Protein AF-A0A090QCH8-F1 (afdb_monomer)

InterPro domains:
  IPR011990 Tetratricopeptide-like helical domain superfamily [SSF48452] (38-190)
  IPR012944 RagB/SusD domain [PF07980] (49-190)

Solvent-accessible surface area (backbone atoms only — not comparable to full-atom values): 11812 Å² total; per-residue (Å²): 140,79,78,83,84,50,87,48,80,44,52,85,78,58,59,52,90,82,44,74,56,48,73,41,51,30,38,80,68,80,78,66,82,46,93,81,65,52,104,83,66,67,50,73,32,72,57,60,20,98,43,87,95,34,38,86,59,56,87,80,73,87,76,58,71,70,57,55,39,52,52,49,20,55,48,46,24,57,73,74,64,19,51,84,87,39,60,21,30,48,36,52,27,53,55,40,45,78,58,70,44,86,6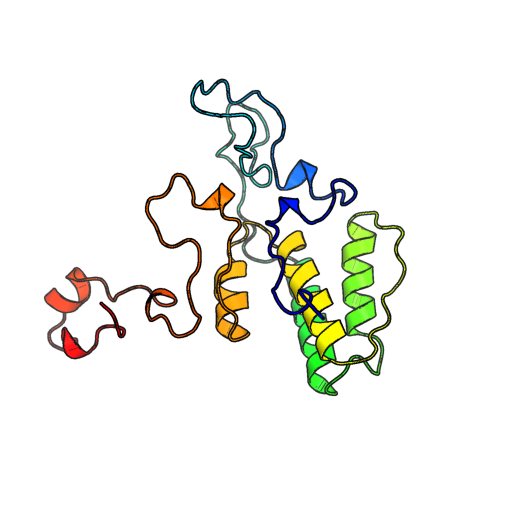8,70,66,63,82,65,93,40,34,66,53,44,53,53,52,50,54,49,50,47,52,65,75,45,55,93,61,77,46,66,69,56,53,30,58,75,67,71,35,58,48,68,55,35,69,78,84,27,69,84,64,92,50,78,56,55,45,61,62,88,44,46,81,83,48,80,70,71,56,66,71,57,40,78,71,30,96,90,45,52,80,88,72,45,51,64,93,113

Radius of gyration: 19.81 Å; Cα contacts (8 Å, |Δi|>4): 193; chains: 1; bounding box: 48×35×50 Å

Nearest PDB structures (foldseek):
  3jq1-assembly1_A  TM=6.743E-01  e=1.860E-01  Phocaeicola vulgatus ATCC 8482

Mean predicted aligned error: 8.33 Å

Structure (mmCIF, N/CA/C/O backbone):
data_AF-A0A090QCH8-F1
#
_entry.id   AF-A0A090QCH8-F1
#
loop_
_atom_site.group_PDB
_atom_site.id
_atom_site.type_symbol
_atom_site.label_atom_id
_atom_site.label_alt_id
_atom_site.label_comp_id
_atom_site.label_asym_id
_atom_site.label_entity_id
_atom_site.label_seq_id
_atom_site.pdbx_PDB_ins_code
_atom_site.Cartn_x
_atom_site.Cartn_y
_atom_site.Cartn_z
_atom_site.occupancy
_atom_site.B_iso_or_equiv
_atom_site.auth_seq_id
_atom_site.auth_comp_id
_atom_site.auth_asym_id
_atom_site.auth_atom_id
_atom_site.pdbx_PDB_model_num
ATOM 1 N N . MET A 1 1 ? 19.247 17.362 3.692 1.00 26.66 1 MET A N 1
ATOM 2 C CA . MET A 1 1 ? 18.907 17.622 2.283 1.00 26.66 1 MET A CA 1
ATOM 3 C C . MET A 1 1 ? 18.307 16.338 1.741 1.00 26.66 1 MET A C 1
ATOM 5 O O . MET A 1 1 ? 19.042 15.372 1.675 1.00 26.66 1 MET A O 1
ATOM 9 N N . SER A 1 2 ? 17.030 16.186 1.427 1.00 30.69 2 SER A N 1
ATOM 10 C CA . SER A 1 2 ? 15.753 16.828 1.790 1.00 30.69 2 SER A CA 1
ATOM 11 C C . SER A 1 2 ? 14.706 16.050 0.973 1.00 30.69 2 SER A C 1
ATOM 13 O O . SER A 1 2 ? 14.996 15.719 -0.168 1.00 30.69 2 SER A O 1
ATOM 15 N N . ASP A 1 3 ? 13.536 15.770 1.544 1.00 27.92 3 ASP A N 1
ATOM 16 C CA . ASP A 1 3 ? 12.299 15.321 0.866 1.00 27.92 3 ASP A CA 1
ATOM 17 C C . ASP A 1 3 ? 12.098 13.885 0.334 1.00 27.92 3 ASP A C 1
ATOM 19 O O . ASP A 1 3 ? 10.947 13.537 0.086 1.00 27.92 3 ASP A O 1
ATOM 23 N N . ASP A 1 4 ? 13.088 12.989 0.280 1.00 28.19 4 ASP A N 1
ATOM 24 C CA . ASP A 1 4 ? 12.860 11.644 -0.315 1.00 28.19 4 ASP A CA 1
ATOM 25 C C . ASP A 1 4 ? 12.323 10.549 0.636 1.00 28.19 4 ASP A C 1
ATOM 27 O O . ASP A 1 4 ? 12.019 9.437 0.204 1.00 28.19 4 ASP A O 1
ATOM 31 N N . LEU A 1 5 ? 12.167 10.839 1.935 1.00 30.80 5 LEU A N 1
ATOM 32 C CA . LEU A 1 5 ? 11.612 9.891 2.927 1.00 30.80 5 LEU A CA 1
ATOM 33 C C . LEU A 1 5 ? 10.130 10.127 3.247 1.00 30.80 5 LEU A C 1
ATOM 35 O O . LEU A 1 5 ? 9.542 9.410 4.057 1.00 30.80 5 LEU A O 1
ATOM 39 N N . VAL A 1 6 ? 9.502 11.109 2.603 1.00 35.03 6 VAL A N 1
ATOM 40 C CA . VAL A 1 6 ? 8.047 11.246 2.618 1.00 35.03 6 VAL A CA 1
ATOM 41 C C . VAL A 1 6 ? 7.549 10.469 1.413 1.00 35.03 6 VAL A C 1
ATOM 43 O O . VAL A 1 6 ? 7.888 10.810 0.286 1.00 35.03 6 VAL A O 1
ATOM 46 N N . PHE A 1 7 ? 6.773 9.407 1.629 1.00 39.25 7 PHE A N 1
ATOM 47 C CA . PHE A 1 7 ? 6.098 8.662 0.566 1.00 39.25 7 PHE A CA 1
ATOM 48 C C . PHE A 1 7 ? 5.203 9.588 -0.272 1.00 39.25 7 PHE A C 1
ATOM 50 O O . PHE A 1 7 ? 3.997 9.627 -0.052 1.00 39.25 7 PHE A O 1
ATOM 57 N N . GLY A 1 8 ? 5.790 10.296 -1.238 1.00 36.94 8 GLY A N 1
ATOM 58 C CA . GLY A 1 8 ? 5.136 11.228 -2.143 1.00 36.94 8 GLY A CA 1
ATOM 59 C C . GLY A 1 8 ? 4.274 12.256 -1.416 1.00 36.94 8 GLY A C 1
ATOM 60 O O . GLY A 1 8 ? 3.091 12.019 -1.188 1.00 36.94 8 GLY A O 1
ATOM 61 N N . THR A 1 9 ? 4.826 13.445 -1.179 1.00 37.28 9 THR A N 1
ATOM 62 C CA . THR A 1 9 ? 4.039 14.681 -1.001 1.00 37.28 9 THR A CA 1
ATOM 63 C C . THR A 1 9 ? 3.133 14.989 -2.195 1.00 37.28 9 THR A C 1
ATOM 65 O O . THR A 1 9 ? 2.316 15.894 -2.118 1.00 37.28 9 THR A O 1
ATOM 68 N N . GLY A 1 10 ? 3.231 14.218 -3.275 1.00 47.06 10 GLY A N 1
ATOM 69 C CA . GLY A 1 10 ? 2.269 14.219 -4.352 1.00 47.06 10 GLY A CA 1
ATOM 70 C C . GLY A 1 10 ? 1.343 13.003 -4.313 1.00 47.06 10 GLY A C 1
ATOM 71 O O . GLY A 1 10 ? 1.747 11.872 -4.011 1.00 47.06 10 GLY A O 1
ATOM 72 N N . GLY A 1 11 ? 0.071 13.244 -4.622 1.00 53.19 11 GLY A N 1
ATOM 73 C CA . GLY A 1 11 ? -0.941 12.213 -4.820 1.00 53.19 11 GLY A CA 1
ATOM 74 C C . GLY A 1 11 ? -0.548 11.176 -5.884 1.00 53.19 11 GLY A C 1
ATOM 75 O O . GLY A 1 11 ? 0.550 11.176 -6.438 1.00 53.19 11 GLY A O 1
ATOM 76 N N . ILE A 1 12 ? -1.485 10.300 -6.247 1.00 56.03 12 ILE A N 1
ATOM 77 C CA . ILE A 1 12 ? -1.321 9.447 -7.442 1.00 56.03 12 ILE A CA 1
ATOM 78 C C . ILE A 1 12 ? -1.075 10.275 -8.721 1.00 56.03 12 ILE A C 1
ATOM 80 O O . ILE A 1 12 ? -0.560 9.777 -9.712 1.00 56.03 12 ILE A O 1
ATOM 84 N N . LEU A 1 13 ? -1.392 11.569 -8.653 1.00 52.97 13 LEU A N 1
ATOM 85 C CA . LEU A 1 13 ? -1.133 12.588 -9.656 1.00 52.97 13 LEU A CA 1
ATOM 86 C C . LEU A 1 13 ? 0.352 12.942 -9.848 1.00 52.97 13 LEU A C 1
ATOM 88 O O . LEU A 1 13 ? 0.722 13.465 -10.894 1.00 52.97 13 LEU A O 1
ATOM 92 N N . ALA A 1 14 ? 1.209 12.658 -8.863 1.00 49.75 14 ALA A N 1
ATOM 93 C CA . ALA A 1 14 ? 2.634 12.981 -8.929 1.00 49.75 14 ALA A CA 1
ATOM 94 C C . ALA A 1 14 ? 3.500 11.879 -9.545 1.00 49.75 14 ALA A C 1
ATOM 96 O O . ALA A 1 14 ? 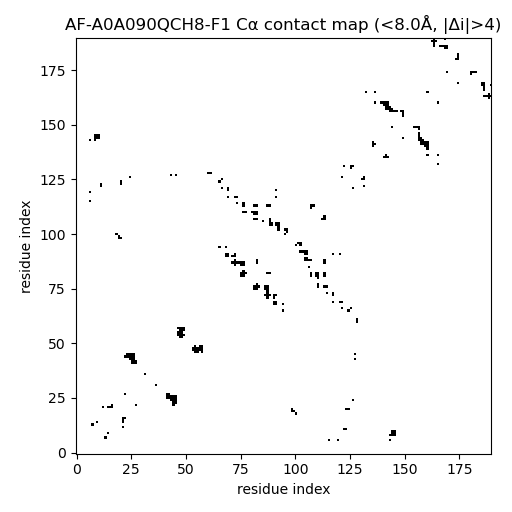4.656 12.129 -9.885 1.00 49.75 14 ALA A O 1
ATOM 97 N N . SER A 1 15 ? 2.957 10.674 -9.745 1.00 51.84 15 SER A N 1
ATOM 98 C CA . SER A 1 15 ? 3.520 9.772 -10.748 1.00 51.84 15 SER A CA 1
ATOM 99 C C . SER A 1 15 ? 3.150 10.335 -12.112 1.00 51.84 15 SER A C 1
ATOM 101 O O . SER A 1 15 ? 1.973 10.385 -12.453 1.00 51.84 15 SER A O 1
ATOM 103 N N . SER A 1 16 ? 4.155 10.820 -12.839 1.00 53.88 16 SER A N 1
ATOM 104 C CA . SER A 1 16 ? 4.025 11.522 -14.117 1.00 53.88 16 SER A CA 1
ATOM 105 C C . SER A 1 16 ? 2.968 10.930 -15.056 1.00 53.88 16 SER A C 1
ATOM 107 O O . SER A 1 16 ? 2.834 9.709 -15.148 1.00 53.88 16 SER A O 1
ATOM 109 N N . ASN A 1 17 ? 2.372 11.788 -15.882 1.00 57.44 17 ASN A N 1
ATOM 110 C CA . ASN A 1 17 ? 1.564 11.451 -17.064 1.00 57.44 17 ASN A CA 1
ATOM 111 C C . ASN A 1 17 ? 2.202 10.444 -18.057 1.00 57.44 17 ASN A C 1
ATOM 113 O O . ASN A 1 17 ? 1.546 10.045 -19.015 1.00 57.44 17 ASN A O 1
ATOM 117 N N . ALA A 1 18 ? 3.462 10.047 -17.859 1.00 66.06 18 ALA A N 1
ATOM 118 C CA . ALA A 1 18 ? 4.151 9.027 -18.639 1.00 66.06 18 ALA A CA 1
ATOM 119 C C . ALA A 1 18 ? 3.800 7.580 -18.236 1.00 66.06 18 ALA A C 1
ATOM 121 O O . ALA A 1 18 ? 4.051 6.668 -19.023 1.00 66.06 18 ALA A O 1
ATOM 122 N N . ASP A 1 19 ? 3.235 7.337 -17.045 1.00 76.06 19 ASP A N 1
ATOM 123 C CA . ASP A 1 19 ? 2.759 5.994 -16.684 1.00 76.06 19 ASP A CA 1
ATOM 124 C C . ASP A 1 19 ? 1.417 5.717 -17.375 1.00 76.06 19 ASP A C 1
ATOM 126 O O . ASP A 1 19 ? 0.441 6.444 -17.187 1.00 76.06 19 ASP A O 1
ATOM 130 N N . VAL A 1 20 ? 1.338 4.636 -18.154 1.00 80.50 20 VAL A N 1
ATOM 131 C CA . VAL A 1 20 ? 0.129 4.289 -18.921 1.00 80.50 20 VAL A CA 1
ATOM 132 C C . VAL A 1 20 ? -1.092 4.013 -18.043 1.00 80.50 20 VAL A C 1
ATOM 134 O O . VAL A 1 20 ? -2.218 4.009 -18.536 1.00 80.50 20 VAL A O 1
ATOM 137 N N . ARG A 1 21 ? -0.894 3.743 -16.747 1.00 84.06 21 ARG A N 1
ATOM 138 C CA . ARG A 1 21 ? -1.989 3.532 -15.796 1.00 84.06 21 ARG A CA 1
ATOM 139 C C . ARG A 1 21 ? -2.660 4.839 -15.412 1.00 84.06 21 ARG A C 1
ATOM 141 O O . ARG A 1 21 ? -3.815 4.809 -15.014 1.00 84.06 21 ARG A O 1
ATOM 148 N N . PHE A 1 22 ? -1.986 5.974 -15.547 1.00 78.31 22 PHE A N 1
ATOM 149 C CA . PHE A 1 22 ? -2.517 7.279 -15.175 1.00 78.31 22 PHE A CA 1
ATOM 150 C C . PHE A 1 22 ? -3.902 7.585 -15.781 1.00 78.31 22 PHE A C 1
ATOM 152 O O . PHE A 1 22 ? -4.833 7.793 -15.001 1.00 78.31 22 PHE A O 1
ATOM 159 N N . PRO A 1 23 ? -4.108 7.499 -17.115 1.00 75.06 23 PRO A N 1
ATOM 160 C CA . PRO A 1 23 ? -5.428 7.704 -17.726 1.00 75.06 23 PRO A CA 1
ATOM 161 C C . PRO A 1 23 ? -6.455 6.602 -17.417 1.00 75.06 23 PRO A C 1
ATOM 163 O O . PRO A 1 23 ? -7.626 6.757 -17.739 1.00 75.06 23 PRO A O 1
ATOM 166 N N . LEU A 1 24 ? -6.041 5.466 -16.844 1.00 79.25 24 LEU A N 1
ATOM 167 C CA . LEU A 1 24 ? -6.961 4.417 -16.387 1.00 79.25 24 LEU A CA 1
ATOM 168 C C . LEU A 1 24 ? -7.405 4.652 -14.939 1.00 79.25 24 LEU A C 1
ATOM 170 O O . LEU A 1 24 ? -8.524 4.320 -14.565 1.00 79.25 24 LEU A O 1
ATOM 174 N N . LEU A 1 25 ? -6.501 5.137 -14.092 1.00 80.19 25 LEU A N 1
ATOM 175 C CA . LEU A 1 25 ? -6.757 5.321 -12.666 1.00 80.19 25 LEU A CA 1
ATOM 176 C C . LEU A 1 25 ? -7.607 6.558 -12.406 1.00 80.19 25 LEU A C 1
ATOM 178 O O . LEU A 1 25 ? -8.423 6.550 -11.483 1.00 80.19 25 LEU A O 1
ATOM 182 N N . LEU A 1 26 ? -7.434 7.576 -13.240 1.00 77.31 26 LEU A N 1
ATOM 183 C CA . LEU A 1 26 ? -8.142 8.838 -13.178 1.00 77.31 26 LEU A CA 1
ATOM 184 C C . LEU A 1 26 ? -8.880 9.048 -14.490 1.00 77.31 26 LEU A C 1
ATOM 186 O O . LEU A 1 26 ? -8.305 8.878 -15.563 1.00 77.31 26 LEU A O 1
ATOM 190 N N . ASP A 1 27 ? -10.153 9.397 -14.386 1.00 70.50 27 ASP A N 1
ATOM 191 C CA . ASP A 1 27 ? -10.947 9.769 -15.542 1.00 70.50 27 ASP A CA 1
ATOM 192 C C . ASP A 1 27 ? -10.782 11.275 -15.777 1.00 70.50 27 ASP A C 1
ATOM 194 O O . ASP A 1 27 ? -11.242 12.106 -14.996 1.00 70.50 27 ASP A O 1
ATOM 198 N N . PHE A 1 28 ? -10.025 11.605 -16.824 1.00 60.91 28 PHE A N 1
ATOM 199 C CA . PHE A 1 28 ? -9.776 12.979 -17.266 1.00 60.91 28 PHE A CA 1
ATOM 200 C C . PHE A 1 28 ? -10.846 13.482 -18.233 1.00 60.91 28 PHE A C 1
ATOM 202 O O . PHE A 1 28 ? -10.784 14.638 -18.656 1.00 60.91 28 PHE A O 1
ATOM 209 N N . GLU A 1 29 ? -11.798 12.631 -18.623 1.00 54.69 29 GLU A N 1
ATOM 210 C CA . GLU A 1 29 ? -12.855 13.041 -19.525 1.00 54.69 29 GLU A CA 1
ATOM 211 C C . GLU A 1 29 ? -13.842 13.923 -18.751 1.00 54.69 29 GLU A C 1
ATOM 213 O O . GLU A 1 29 ? -14.497 13.501 -17.797 1.00 54.69 29 GLU A O 1
ATOM 218 N N . THR A 1 30 ? -13.964 15.177 -19.181 1.00 50.66 30 THR A N 1
ATOM 219 C CA . THR A 1 30 ? -14.786 16.246 -18.584 1.00 50.66 30 THR A CA 1
ATOM 220 C C . THR A 1 30 ? -16.302 16.005 -18.668 1.00 50.66 30 THR A C 1
ATOM 222 O O . THR A 1 30 ? -17.092 16.938 -18.558 1.00 50.66 30 THR A O 1
ATOM 225 N N . ASP A 1 31 ? -16.736 14.769 -18.908 1.00 46.19 31 ASP A N 1
ATOM 226 C CA . ASP A 1 31 ? -18.130 14.417 -19.185 1.00 46.19 31 ASP A CA 1
ATOM 227 C C . ASP A 1 31 ? -18.936 14.043 -17.936 1.00 46.19 31 ASP A C 1
ATOM 229 O O . ASP A 1 31 ? -20.121 13.709 -18.035 1.00 46.19 31 ASP A O 1
ATOM 233 N N . ILE A 1 32 ? -18.351 14.190 -16.744 1.00 51.34 32 ILE A N 1
ATOM 234 C CA . ILE A 1 32 ? -19.162 14.586 -15.598 1.00 51.34 32 ILE A CA 1
ATOM 235 C C . ILE A 1 32 ? -19.497 16.065 -15.820 1.00 51.34 32 ILE A C 1
ATOM 237 O O . ILE A 1 32 ? -18.779 16.955 -15.378 1.00 51.34 32 ILE A O 1
ATOM 241 N N . THR A 1 33 ? -20.611 16.339 -16.505 1.00 47.50 33 THR A N 1
ATOM 242 C CA . THR A 1 33 ? -21.225 17.677 -16.564 1.00 47.50 33 THR A CA 1
ATOM 243 C C . THR A 1 33 ? -21.839 18.045 -15.208 1.00 47.50 33 THR A C 1
ATOM 245 O O . THR A 1 33 ? -22.993 18.472 -15.131 1.00 47.50 33 THR A O 1
ATOM 248 N N . ASP A 1 34 ? -21.117 17.790 -14.123 1.00 51.03 34 ASP A N 1
ATOM 249 C CA . ASP A 1 34 ? -21.470 18.274 -12.807 1.00 51.03 34 ASP A CA 1
ATOM 250 C C . ASP A 1 34 ? -20.876 19.681 -12.698 1.00 51.03 34 ASP A C 1
ATOM 252 O O . ASP A 1 34 ? -19.653 19.834 -12.705 1.00 51.03 34 ASP A O 1
ATOM 256 N N . PRO A 1 35 ? -21.711 20.730 -12.624 1.00 51.19 35 PRO A N 1
ATOM 257 C CA . PRO A 1 35 ? -21.236 22.096 -12.442 1.00 51.19 35 PRO A CA 1
ATOM 258 C C . PRO A 1 35 ? -20.443 22.301 -11.135 1.00 51.19 35 PRO A C 1
ATOM 260 O O . PRO A 1 35 ? -19.904 23.390 -10.940 1.00 51.19 35 PRO A O 1
ATOM 263 N N . ALA A 1 36 ? -20.368 21.298 -10.249 1.00 52.38 36 ALA A N 1
ATOM 264 C CA . ALA A 1 36 ? -19.508 21.282 -9.069 1.00 52.38 36 ALA A CA 1
ATOM 265 C C . ALA A 1 36 ? -18.068 20.787 -9.322 1.00 52.38 36 ALA A C 1
ATOM 267 O O . ALA A 1 36 ? -17.222 20.998 -8.456 1.00 52.38 36 ALA A O 1
ATOM 268 N N . VAL A 1 37 ? -17.770 20.163 -10.470 1.00 52.84 37 VAL A N 1
ATOM 269 C CA . VAL A 1 37 ? -16.427 19.651 -10.803 1.00 52.84 37 VAL A CA 1
ATOM 270 C C . VAL A 1 37 ? -15.580 20.813 -11.321 1.00 52.84 37 VAL A C 1
ATOM 272 O O . VAL A 1 37 ? -15.748 21.308 -12.438 1.00 52.84 37 VAL A O 1
ATOM 275 N N . SER A 1 38 ? -14.690 21.298 -10.462 1.00 53.69 38 SER A N 1
ATOM 276 C CA . SER A 1 38 ? -13.697 22.323 -10.771 1.00 53.69 38 SER A CA 1
ATOM 277 C C . SER A 1 38 ? -12.448 21.683 -11.393 1.00 53.69 38 SER A C 1
ATOM 279 O O . SER A 1 38 ? -12.253 20.476 -11.307 1.00 53.69 38 SER A O 1
ATOM 281 N N . GLY A 1 39 ? -11.569 22.469 -12.025 1.00 55.09 39 GLY A N 1
ATOM 282 C CA . GLY A 1 39 ? -10.425 21.969 -12.814 1.00 55.09 39 GLY A CA 1
ATOM 283 C C . GLY A 1 39 ? -9.372 21.102 -12.092 1.00 55.09 39 GLY A C 1
ATOM 284 O O 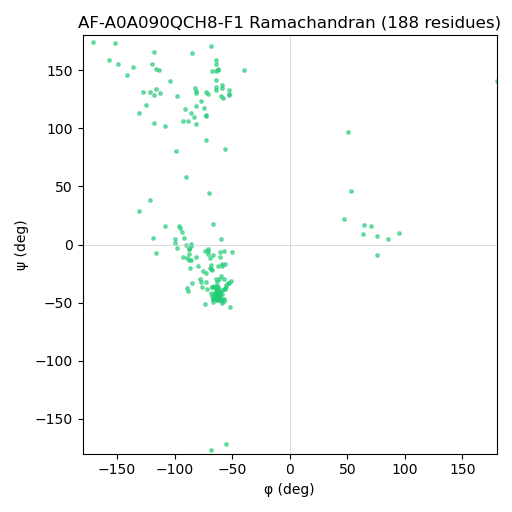. GLY A 1 39 ? -8.379 20.757 -12.725 1.00 55.09 39 GLY A O 1
ATOM 285 N N . ASN A 1 40 ? -9.573 20.754 -10.816 1.00 60.50 40 ASN A N 1
ATOM 286 C CA . ASN A 1 40 ? -8.725 19.856 -10.023 1.00 60.50 40 ASN A CA 1
ATOM 287 C C . ASN A 1 40 ? -9.458 18.594 -9.517 1.00 60.50 40 ASN A C 1
ATOM 289 O O . ASN A 1 40 ? -8.880 17.827 -8.748 1.00 60.50 40 ASN A O 1
ATOM 293 N N . ASP A 1 41 ? -10.708 18.368 -9.920 1.00 66.12 41 ASP A N 1
ATOM 294 C CA . ASP A 1 41 ? -11.498 17.218 -9.484 1.00 66.12 41 ASP A CA 1
ATOM 295 C C . ASP A 1 41 ? -11.331 16.055 -10.475 1.00 66.12 41 ASP A C 1
ATOM 297 O O . ASP A 1 41 ? -11.863 16.078 -11.585 1.00 66.12 41 ASP A O 1
ATOM 301 N N . PHE A 1 42 ? -10.575 15.028 -10.073 1.00 72.94 42 PHE A N 1
ATOM 302 C CA . PHE A 1 42 ? -10.293 13.848 -10.898 1.00 72.94 42 PHE A CA 1
ATOM 303 C C . PHE A 1 42 ? -11.044 12.615 -10.371 1.00 72.94 42 PHE A C 1
ATOM 305 O O . PHE A 1 42 ? -10.611 12.010 -9.381 1.00 72.94 42 PHE A O 1
ATOM 312 N N . PRO A 1 43 ? -12.167 12.215 -10.994 1.00 75.25 43 PRO A N 1
ATOM 313 C CA . PRO A 1 43 ? -12.882 11.007 -10.605 1.00 75.25 43 PRO A CA 1
ATOM 314 C C . PRO A 1 43 ? -12.042 9.743 -10.835 1.00 75.25 43 PRO A C 1
ATOM 316 O O . PRO A 1 43 ? -11.144 9.684 -11.676 1.00 75.25 43 PRO A O 1
ATOM 319 N N . VAL A 1 44 ? -12.351 8.691 -10.075 1.00 80.69 44 VAL A N 1
ATOM 320 C CA . VAL A 1 44 ? -11.671 7.395 -10.196 1.00 80.69 44 VAL A CA 1
ATOM 321 C C . VAL A 1 44 ? -12.112 6.691 -11.482 1.00 80.69 44 VAL A C 1
ATOM 323 O O . VAL A 1 44 ? -13.232 6.192 -11.566 1.00 80.69 44 VAL A O 1
ATOM 326 N N . GLY A 1 45 ? -11.206 6.572 -12.455 1.00 80.69 45 GLY A N 1
ATOM 327 C CA . GLY A 1 45 ? -11.470 5.945 -13.760 1.00 80.69 45 GLY A CA 1
ATOM 328 C C . GLY A 1 45 ? -11.390 4.413 -13.769 1.00 80.69 45 GLY A C 1
ATOM 329 O O . GLY A 1 45 ? -11.814 3.755 -14.717 1.00 80.69 45 GLY A O 1
ATOM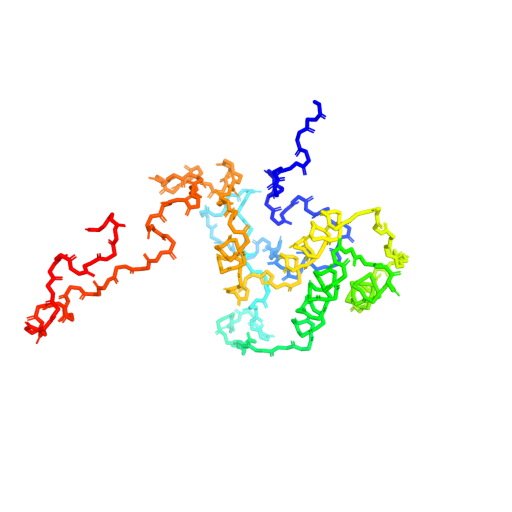 330 N N . LYS A 1 46 ? -10.882 3.801 -12.692 1.00 82.94 46 LYS A N 1
ATOM 331 C CA . LYS A 1 46 ? -10.582 2.356 -12.648 1.00 82.94 46 LYS A CA 1
ATOM 332 C C . LYS A 1 46 ? -11.818 1.453 -12.700 1.00 82.94 46 LYS A C 1
ATOM 334 O O . LYS A 1 46 ? -11.718 0.271 -13.038 1.00 82.94 46 LYS A O 1
ATOM 339 N N . TYR A 1 47 ? -12.965 2.002 -12.323 1.00 83.69 47 TYR A N 1
ATOM 340 C CA . TYR A 1 47 ? -14.200 1.273 -12.066 1.00 83.69 47 TYR A CA 1
ATOM 341 C C . TYR A 1 47 ? -15.347 1.751 -12.956 1.00 83.69 47 TYR A C 1
ATOM 343 O O . TYR A 1 47 ? -16.493 1.825 -12.525 1.00 83.69 47 TYR A O 1
ATOM 351 N N . VAL A 1 48 ? -15.038 2.068 -14.212 1.00 77.44 48 VAL A N 1
ATOM 352 C CA . VAL A 1 48 ? -16.046 2.424 -15.211 1.00 77.44 48 VAL A CA 1
ATOM 353 C C . VAL A 1 48 ? -16.693 1.167 -15.800 1.00 77.44 48 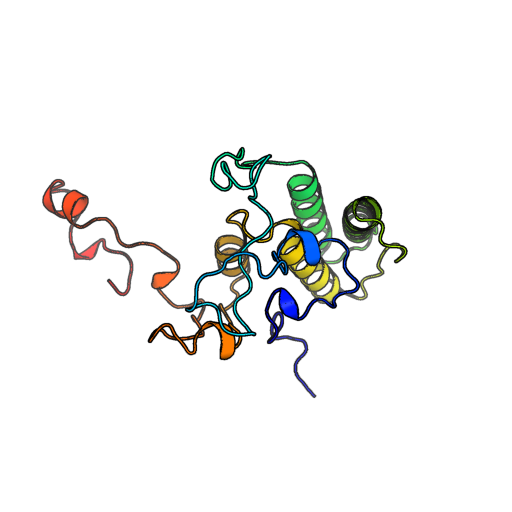VAL A C 1
ATOM 355 O O . VAL A 1 48 ? -16.020 0.217 -16.205 1.00 77.44 48 VAL A O 1
ATOM 358 N N . GLY A 1 49 ? -18.024 1.139 -15.842 1.00 71.81 49 GLY A N 1
ATOM 359 C CA . GLY A 1 49 ? -18.764 0.081 -16.529 1.00 71.81 49 GLY A CA 1
ATOM 360 C C . GLY A 1 49 ? -18.599 0.118 -18.053 1.00 71.81 49 GLY A C 1
ATOM 361 O O . GLY A 1 49 ? -18.098 1.080 -18.631 1.00 71.81 49 GLY A O 1
ATOM 362 N N . ARG A 1 50 ? -19.085 -0.928 -18.739 1.00 69.25 50 ARG A N 1
ATOM 363 C CA . ARG A 1 50 ? -18.938 -1.111 -20.206 1.00 69.25 50 ARG A CA 1
ATOM 364 C C . ARG A 1 50 ? -19.520 0.021 -21.064 1.00 69.25 50 ARG A C 1
ATOM 366 O O . ARG A 1 50 ? -19.217 0.112 -22.249 1.00 69.25 50 ARG A O 1
ATOM 373 N N . SER A 1 51 ? -20.400 0.834 -20.493 1.00 69.12 51 SER A N 1
ATOM 374 C CA . SER A 1 51 ? -21.027 1.980 -21.146 1.00 69.12 51 SER A CA 1
ATOM 375 C C . SER A 1 51 ? -21.328 3.058 -20.114 1.00 69.12 51 SER A C 1
ATOM 377 O O . SER A 1 51 ? -21.611 2.733 -18.961 1.00 69.12 51 SER A O 1
ATOM 379 N N . ARG A 1 52 ? -21.421 4.313 -20.554 1.00 62.97 52 ARG A N 1
ATOM 380 C CA . ARG A 1 52 ? -21.718 5.479 -19.702 1.00 62.97 52 ARG A CA 1
ATOM 381 C C . ARG A 1 52 ? -22.980 5.341 -18.837 1.00 62.97 52 ARG A C 1
ATOM 383 O O . ARG A 1 52 ? -22.989 5.808 -17.710 1.00 62.97 52 ARG A O 1
ATOM 390 N N . ALA A 1 53 ? -24.011 4.639 -19.310 1.00 66.56 53 ALA A N 1
ATOM 391 C CA . ALA A 1 53 ? -25.242 4.403 -18.541 1.00 66.56 53 ALA A CA 1
ATOM 392 C C . ALA A 1 53 ? -25.078 3.423 -17.358 1.00 66.56 53 ALA A C 1
ATOM 394 O O . ALA A 1 53 ? -25.998 3.248 -16.570 1.00 66.56 53 ALA A O 1
ATOM 395 N N . ASN A 1 54 ? -23.921 2.766 -17.250 1.00 70.81 54 ASN A N 1
ATOM 396 C CA . ASN A 1 54 ? -23.680 1.630 -16.369 1.00 70.81 54 ASN A CA 1
ATOM 397 C C . ASN A 1 54 ? -22.397 1.816 -15.545 1.00 70.81 54 ASN A C 1
ATOM 399 O O . ASN A 1 54 ? -21.751 0.830 -15.214 1.00 70.81 54 ASN A O 1
ATOM 403 N N . GLN A 1 55 ? -21.992 3.055 -15.235 1.00 66.31 55 GLN A N 1
ATOM 404 C CA . GLN A 1 55 ? -20.710 3.346 -14.569 1.00 66.31 55 GLN A CA 1
ATOM 405 C C . GLN A 1 55 ? -20.508 2.558 -13.259 1.00 66.31 55 GLN A C 1
ATOM 407 O O . GLN A 1 55 ? -19.399 2.117 -12.992 1.00 66.31 55 GLN A O 1
ATOM 412 N N . ALA A 1 56 ? -21.573 2.274 -12.504 1.00 69.00 56 ALA A N 1
ATOM 413 C CA . ALA A 1 56 ? -21.512 1.468 -11.280 1.00 69.00 56 ALA A CA 1
ATOM 414 C C . ALA A 1 56 ? -21.609 -0.062 -11.499 1.00 69.00 56 ALA A C 1
ATOM 416 O O . ALA A 1 56 ? -21.591 -0.817 -10.532 1.00 69.00 56 ALA A O 1
ATOM 417 N N . LEU A 1 57 ? -21.726 -0.540 -12.744 1.00 81.56 57 LEU A N 1
ATOM 418 C CA . LEU A 1 57 ? -21.801 -1.967 -13.079 1.00 81.56 57 LEU A CA 1
ATOM 419 C C . LEU A 1 57 ? -20.430 -2.478 -13.531 1.00 81.56 57 LEU A C 1
ATOM 421 O O . LEU A 1 57 ? -20.152 -2.612 -14.728 1.00 81.56 57 LEU A O 1
ATOM 425 N N . HIS A 1 58 ? -19.576 -2.758 -12.554 1.00 82.19 58 HIS A N 1
ATOM 426 C CA . HIS A 1 58 ? -18.267 -3.365 -12.755 1.00 82.19 58 HIS A CA 1
ATOM 427 C C . HIS A 1 58 ? -18.025 -4.465 -11.717 1.00 82.19 58 HIS A C 1
ATOM 429 O O . HIS A 1 58 ? -18.544 -4.413 -10.604 1.00 82.19 58 HIS A O 1
ATOM 435 N N . ASP A 1 59 ? -17.197 -5.445 -12.073 1.00 87.50 59 ASP A N 1
ATOM 436 C CA . ASP A 1 59 ? -16.759 -6.466 -11.126 1.00 87.50 59 ASP A CA 1
ATOM 437 C C . ASP A 1 59 ? -15.596 -5.934 -10.279 1.00 87.50 59 ASP A C 1
ATOM 439 O O . ASP A 1 59 ? -14.629 -5.353 -10.794 1.00 87.50 59 ASP A O 1
ATOM 443 N N . HIS A 1 60 ? -15.664 -6.162 -8.968 1.00 86.94 60 HIS A N 1
ATOM 444 C CA . HIS A 1 60 ? -14.586 -5.811 -8.052 1.00 86.94 60 HIS A CA 1
ATOM 445 C C . HIS A 1 60 ? -13.495 -6.879 -8.058 1.00 86.94 60 HIS A C 1
ATOM 447 O O . HIS A 1 60 ? -13.747 -8.077 -7.928 1.00 86.94 60 HIS A O 1
ATOM 453 N N . LYS A 1 61 ? -12.247 -6.427 -8.169 1.00 88.69 61 LYS A N 1
ATOM 454 C CA . LYS A 1 61 ? -11.073 -7.290 -8.058 1.00 88.69 61 LYS A CA 1
ATOM 455 C C . LYS A 1 61 ? -10.765 -7.451 -6.573 1.00 88.69 61 LYS A C 1
ATOM 457 O O . LYS A 1 61 ? -10.362 -6.487 -5.938 1.00 88.69 61 LYS A O 1
ATOM 462 N N . ILE A 1 62 ? -11.000 -8.647 -6.036 1.00 92.50 62 ILE A N 1
ATOM 463 C CA . ILE A 1 62 ? -10.652 -8.971 -4.643 1.00 92.50 62 ILE A CA 1
ATOM 464 C C . ILE A 1 62 ? -9.216 -9.489 -4.554 1.00 92.50 62 ILE A C 1
ATOM 466 O O . ILE A 1 62 ? -8.492 -9.135 -3.636 1.00 92.50 62 ILE A O 1
ATOM 470 N N . LEU A 1 63 ? -8.805 -10.311 -5.523 1.00 94.19 63 LEU A N 1
ATOM 471 C CA . LEU A 1 63 ? -7.457 -10.863 -5.638 1.00 94.19 63 LEU A CA 1
ATOM 472 C C . LEU A 1 63 ? -7.047 -10.891 -7.106 1.00 94.19 63 LEU A C 1
ATOM 474 O O . LEU A 1 63 ? -7.875 -11.135 -7.990 1.00 94.19 63 LEU A O 1
ATOM 478 N N . ARG A 1 64 ? -5.757 -10.679 -7.374 1.00 94.69 64 ARG A N 1
ATOM 479 C CA . ARG A 1 6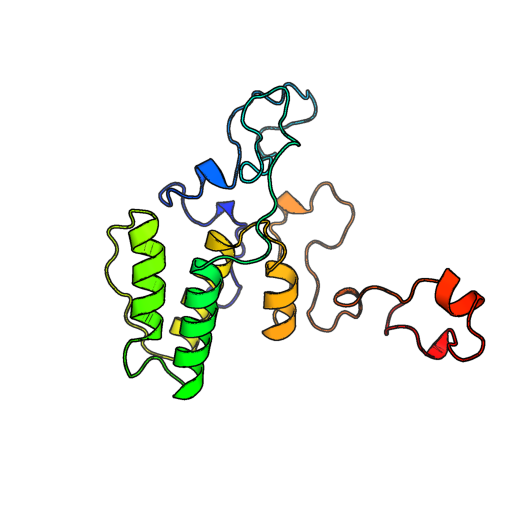4 ? -5.201 -10.766 -8.729 1.00 94.69 64 ARG A CA 1
ATOM 480 C C . ARG A 1 64 ? -3.709 -11.044 -8.729 1.00 94.69 64 ARG A C 1
ATO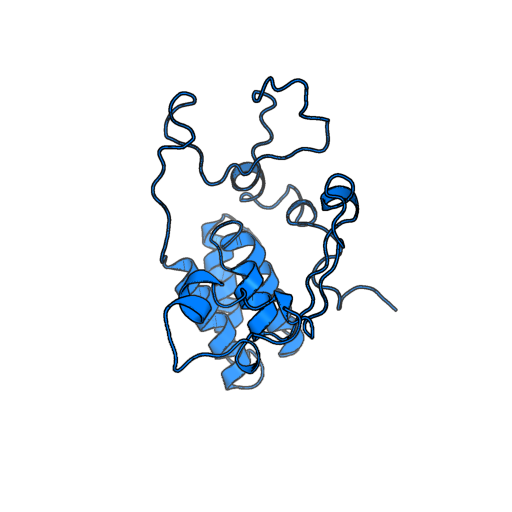M 482 O O . ARG A 1 64 ? -2.995 -10.734 -7.782 1.00 94.69 64 ARG A O 1
ATOM 489 N N . THR A 1 65 ? -3.220 -11.558 -9.850 1.00 96.75 65 THR A N 1
ATOM 490 C CA . THR A 1 65 ? -1.839 -12.026 -9.977 1.00 96.75 65 THR A CA 1
ATOM 491 C C . THR A 1 65 ? -0.796 -10.944 -9.702 1.00 96.75 65 THR A C 1
ATOM 493 O O . THR A 1 65 ? 0.189 -11.244 -9.035 1.00 96.75 65 THR A O 1
ATOM 496 N N . SER A 1 66 ? -0.989 -9.687 -10.132 1.00 96.50 66 SER A N 1
ATOM 497 C CA . SER A 1 66 ? 0.022 -8.655 -9.840 1.00 96.50 66 SER A CA 1
ATOM 498 C C . SER A 1 66 ? 0.177 -8.387 -8.341 1.00 96.50 66 SER A C 1
ATOM 500 O O . SER A 1 66 ? 1.276 -8.064 -7.912 1.00 96.50 66 SER A O 1
ATOM 502 N N . GLU A 1 67 ? -0.876 -8.552 -7.530 1.00 97.44 67 GLU A N 1
ATOM 503 C CA . GLU A 1 67 ? -0.736 -8.453 -6.073 1.00 97.44 67 GLU A CA 1
ATOM 504 C C . GLU A 1 67 ? 0.185 -9.556 -5.539 1.00 97.44 67 GLU A C 1
ATOM 506 O O . GLU A 1 67 ? 1.040 -9.281 -4.703 1.00 97.44 67 GLU A O 1
ATOM 511 N N . MET A 1 68 ? 0.067 -10.782 -6.061 1.00 97.81 68 MET A N 1
ATOM 512 C CA . MET A 1 68 ? 0.918 -11.904 -5.650 1.00 97.81 68 MET A CA 1
ATOM 513 C C . MET A 1 68 ? 2.391 -11.647 -5.985 1.00 97.81 68 MET A C 1
ATOM 515 O O . MET A 1 68 ? 3.252 -11.908 -5.149 1.00 97.81 68 MET A O 1
ATOM 519 N N . PHE A 1 69 ? 2.681 -11.071 -7.158 1.00 98.19 69 PHE A N 1
ATOM 520 C CA . PHE A 1 69 ? 4.036 -10.628 -7.509 1.00 98.19 69 PHE A CA 1
ATOM 521 C C . PHE A 1 69 ? 4.538 -9.515 -6.580 1.00 98.19 69 PHE A C 1
ATOM 523 O O . PHE A 1 69 ? 5.677 -9.564 -6.141 1.00 98.19 69 PHE A O 1
ATOM 530 N N . LEU A 1 70 ? 3.694 -8.547 -6.207 1.00 98.06 70 LEU A N 1
ATOM 531 C CA . LEU A 1 70 ? 4.086 -7.482 -5.272 1.00 98.06 70 LEU A CA 1
ATOM 532 C C . LEU A 1 70 ? 4.345 -8.007 -3.854 1.00 98.06 70 LEU A C 1
ATOM 534 O O . LEU A 1 70 ? 5.233 -7.505 -3.172 1.00 98.06 70 LEU A O 1
ATOM 538 N N . ILE A 1 71 ? 3.568 -8.993 -3.395 1.00 97.56 71 ILE A N 1
ATOM 539 C CA . ILE A 1 71 ? 3.794 -9.664 -2.108 1.00 97.56 71 ILE A CA 1
ATOM 540 C C . ILE A 1 71 ? 5.110 -10.442 -2.151 1.00 97.56 71 ILE A C 1
ATOM 542 O O . ILE A 1 71 ? 5.898 -10.342 -1.214 1.00 97.56 71 ILE A O 1
ATOM 546 N N . ARG A 1 72 ? 5.360 -11.185 -3.237 1.00 97.31 72 ARG A N 1
ATOM 547 C CA . ARG A 1 72 ? 6.604 -11.938 -3.422 1.00 97.31 72 ARG A CA 1
ATOM 548 C C . ARG A 1 72 ? 7.822 -11.017 -3.480 1.00 97.31 72 ARG A C 1
ATOM 550 O O . ARG A 1 72 ? 8.776 -11.272 -2.754 1.00 97.31 72 ARG A O 1
ATOM 557 N N . ALA A 1 73 ? 7.749 -9.917 -4.228 1.00 97.19 73 ALA A N 1
ATOM 558 C CA . ALA A 1 73 ? 8.808 -8.914 -4.289 1.00 97.19 73 ALA A CA 1
ATOM 559 C C . ALA A 1 73 ? 9.143 -8.355 -2.899 1.00 97.19 73 ALA A C 1
ATOM 561 O O . ALA A 1 73 ? 10.304 -8.319 -2.498 1.00 97.19 73 ALA A O 1
ATOM 562 N N . GLU A 1 74 ? 8.122 -7.958 -2.129 1.00 96.94 74 GLU A N 1
ATOM 563 C CA . GLU A 1 74 ? 8.329 -7.431 -0.777 1.00 96.94 74 GLU A CA 1
ATOM 564 C C . GLU A 1 74 ? 8.917 -8.480 0.175 1.00 96.94 74 GLU A C 1
ATOM 566 O O . GLU A 1 74 ? 9.771 -8.154 1.001 1.00 96.94 74 GLU A O 1
ATOM 571 N N . ALA A 1 75 ? 8.463 -9.731 0.072 1.00 96.38 75 ALA A N 1
ATOM 572 C CA . ALA A 1 75 ? 8.964 -10.830 0.885 1.00 96.38 75 ALA A CA 1
ATOM 573 C C . ALA A 1 75 ? 10.431 -11.146 0.570 1.00 96.38 75 ALA A C 1
ATOM 575 O O . ALA A 1 75 ? 11.223 -11.259 1.501 1.00 96.38 75 ALA A O 1
ATOM 576 N N . ASN A 1 76 ? 10.795 -11.222 -0.712 1.00 95.56 76 ASN A N 1
ATOM 577 C CA . ASN A 1 76 ? 12.162 -11.501 -1.151 1.00 95.56 76 ASN A CA 1
ATOM 578 C C . ASN A 1 76 ? 13.129 -10.403 -0.705 1.00 95.56 76 ASN A C 1
ATOM 580 O O . ASN A 1 76 ? 14.132 -10.712 -0.073 1.00 95.56 76 ASN A O 1
ATOM 584 N N . ALA A 1 77 ? 12.775 -9.126 -0.896 1.00 95.25 77 ALA A N 1
ATOM 585 C CA . ALA A 1 77 ? 13.600 -8.020 -0.406 1.00 95.25 77 ALA A CA 1
ATOM 586 C C . ALA A 1 77 ? 13.843 -8.115 1.114 1.00 95.25 77 ALA A C 1
ATOM 588 O O . ALA A 1 77 ? 14.934 -7.836 1.602 1.00 95.25 77 ALA A O 1
ATOM 589 N N . LYS A 1 78 ? 12.832 -8.531 1.889 1.00 94.75 78 LYS A N 1
ATOM 590 C CA . LYS A 1 78 ? 12.938 -8.658 3.351 1.00 94.75 78 LYS A CA 1
ATOM 591 C C . LYS A 1 78 ? 13.686 -9.902 3.819 1.00 94.75 78 LYS A C 1
ATOM 593 O O . LYS A 1 78 ? 14.255 -9.844 4.907 1.00 94.75 78 LYS A O 1
ATOM 598 N N . LEU A 1 79 ? 13.646 -11.001 3.066 1.00 92.19 79 LEU A N 1
ATOM 599 C CA . LEU A 1 79 ? 14.184 -12.295 3.492 1.00 92.19 79 LEU A CA 1
ATOM 600 C C . LEU A 1 79 ? 15.690 -12.211 3.757 1.00 92.19 79 LEU A C 1
ATOM 602 O O . LEU A 1 79 ? 16.142 -12.622 4.825 1.00 92.19 79 LEU A O 1
ATOM 606 N N . ASP A 1 80 ? 16.423 -11.588 2.836 1.00 80.31 80 ASP A N 1
ATOM 607 C CA . ASP A 1 80 ? 17.880 -11.444 2.919 1.00 80.31 80 ASP A CA 1
ATOM 608 C C . ASP A 1 80 ? 18.310 -10.066 3.442 1.00 80.31 80 ASP A C 1
ATOM 610 O O . ASP A 1 80 ? 19.496 -9.741 3.510 1.00 80.31 80 ASP A O 1
ATOM 614 N N . GLY A 1 81 ? 17.339 -9.232 3.833 1.00 85.00 81 GLY A N 1
ATOM 615 C CA . GLY A 1 81 ? 17.577 -7.855 4.257 1.00 85.00 81 GLY A CA 1
ATOM 616 C C . GLY A 1 81 ? 18.116 -6.954 3.141 1.00 85.00 81 GLY A C 1
ATOM 617 O O . GLY A 1 81 ? 18.669 -5.901 3.452 1.00 85.00 81 GLY A O 1
ATOM 618 N N . ASN A 1 82 ? 17.988 -7.380 1.881 1.00 84.12 82 ASN A N 1
ATOM 619 C CA . ASN A 1 82 ? 18.206 -6.654 0.630 1.00 84.12 82 ASN A CA 1
ATOM 620 C C . ASN A 1 82 ? 17.691 -7.527 -0.542 1.00 84.12 82 ASN A C 1
ATOM 622 O O . ASN A 1 82 ? 17.341 -8.685 -0.340 1.00 84.12 82 ASN A O 1
ATOM 626 N N . ASP A 1 83 ? 17.693 -7.013 -1.771 1.00 89.38 83 ASP A N 1
ATOM 627 C CA . ASP A 1 83 ? 17.407 -7.791 -2.986 1.00 89.38 83 ASP A CA 1
ATOM 628 C C . ASP A 1 83 ? 18.685 -8.405 -3.593 1.00 89.38 83 ASP A C 1
ATOM 630 O O . ASP A 1 83 ? 19.071 -8.099 -4.721 1.00 89.38 83 ASP A O 1
ATOM 634 N N . THR A 1 84 ? 19.406 -9.227 -2.824 1.00 84.25 84 THR A N 1
ATOM 635 C CA . THR A 1 84 ? 20.716 -9.763 -3.248 1.00 84.25 84 THR A CA 1
ATOM 636 C C . THR A 1 84 ? 20.637 -10.658 -4.479 1.00 84.25 84 THR A C 1
ATOM 638 O O . THR A 1 84 ? 21.534 -10.612 -5.321 1.00 84.25 84 THR A O 1
ATOM 641 N N . ASP A 1 85 ? 19.562 -11.436 -4.594 1.00 87.62 85 ASP A N 1
ATOM 642 C CA . ASP A 1 85 ? 19.348 -12.365 -5.706 1.00 87.62 85 ASP A CA 1
ATOM 643 C C . ASP A 1 85 ? 18.651 -11.693 -6.906 1.00 87.62 85 ASP A C 1
ATOM 645 O O . ASP A 1 85 ? 18.573 -12.274 -7.990 1.00 87.62 85 ASP A O 1
ATOM 649 N N . GLY A 1 86 ? 18.190 -10.445 -6.745 1.00 91.56 86 GLY A N 1
ATOM 650 C CA . GLY A 1 86 ? 17.511 -9.668 -7.786 1.00 91.56 86 GLY A CA 1
ATOM 651 C C . GLY A 1 86 ? 16.063 -10.093 -8.052 1.00 91.56 86 GLY A C 1
ATOM 652 O O . GLY A 1 86 ? 15.449 -9.623 -9.015 1.00 91.56 86 GLY A O 1
ATOM 653 N N . ASP A 1 87 ? 15.508 -10.991 -7.238 1.00 94.50 87 ASP A N 1
ATOM 654 C CA . ASP A 1 87 ? 14.158 -11.522 -7.411 1.00 94.50 87 ASP A CA 1
ATOM 655 C C . ASP A 1 87 ? 13.080 -10.455 -7.174 1.00 94.50 87 ASP A C 1
ATOM 657 O O . ASP A 1 87 ? 12.061 -10.435 -7.873 1.00 94.50 87 ASP A O 1
ATOM 661 N N . ALA A 1 88 ? 13.283 -9.546 -6.213 1.00 96.19 88 ALA A N 1
ATOM 662 C CA . ALA A 1 88 ? 12.338 -8.462 -5.971 1.00 96.19 88 ALA A CA 1
ATOM 663 C C . ALA A 1 88 ? 12.326 -7.480 -7.148 1.00 96.19 88 ALA A C 1
ATOM 665 O O . ALA A 1 88 ? 11.255 -7.106 -7.638 1.00 96.19 88 ALA A O 1
ATOM 666 N N . ALA A 1 89 ? 13.504 -7.118 -7.657 1.00 96.56 89 ALA A N 1
ATOM 667 C CA . ALA A 1 89 ? 13.641 -6.292 -8.844 1.00 96.56 89 ALA A CA 1
ATOM 668 C C . ALA A 1 89 ? 13.024 -6.956 -10.081 1.00 96.56 89 ALA A C 1
ATOM 670 O O . ALA A 1 89 ? 12.339 -6.286 -10.860 1.00 96.56 89 ALA A O 1
ATOM 671 N N . ALA A 1 90 ? 13.212 -8.267 -10.256 1.00 96.81 90 ALA A N 1
ATOM 672 C CA . ALA A 1 90 ? 12.622 -9.022 -11.358 1.00 96.81 90 ALA A CA 1
ATOM 673 C C . ALA A 1 90 ? 11.085 -8.991 -11.319 1.00 96.81 90 ALA A C 1
ATOM 675 O O . ALA A 1 90 ? 10.446 -8.760 -12.349 1.00 96.81 90 ALA A O 1
ATOM 676 N N . ASP A 1 91 ? 10.479 -9.145 -10.142 1.00 97.50 91 ASP A N 1
ATOM 677 C CA . ASP A 1 91 ? 9.024 -9.070 -9.973 1.00 97.50 91 ASP A CA 1
ATOM 678 C C . ASP A 1 91 ? 8.465 -7.681 -10.299 1.00 97.50 91 ASP A C 1
ATOM 680 O O . ASP A 1 91 ? 7.449 -7.554 -10.993 1.00 97.50 91 ASP A O 1
ATOM 684 N N . ILE A 1 92 ? 9.154 -6.624 -9.866 1.00 96.81 92 ILE A N 1
ATOM 685 C CA . ILE A 1 92 ? 8.786 -5.247 -10.204 1.00 96.81 92 ILE A CA 1
ATOM 686 C C . ILE A 1 92 ? 8.926 -4.993 -11.709 1.00 96.81 92 ILE A C 1
ATOM 688 O O . ILE A 1 92 ? 8.036 -4.394 -12.324 1.00 96.81 92 ILE A O 1
ATOM 692 N N . ALA A 1 93 ? 9.992 -5.498 -12.331 1.00 95.69 93 ALA A N 1
ATOM 693 C CA . ALA A 1 93 ? 10.199 -5.403 -13.771 1.00 95.69 93 ALA A CA 1
ATOM 694 C C . ALA A 1 93 ? 9.076 -6.098 -14.556 1.00 95.69 93 ALA A C 1
ATOM 696 O O . ALA A 1 93 ? 8.564 -5.529 -15.519 1.00 95.69 93 ALA A O 1
ATOM 697 N N . LEU A 1 94 ? 8.633 -7.284 -14.121 1.00 96.06 94 LEU A N 1
ATOM 698 C CA . LEU A 1 94 ? 7.525 -8.015 -14.746 1.00 96.06 94 LEU A CA 1
ATOM 699 C C . LEU A 1 94 ? 6.215 -7.221 -14.708 1.00 96.06 94 LEU A C 1
ATOM 701 O O . LEU A 1 94 ? 5.510 -7.140 -15.718 1.00 96.06 94 LEU A O 1
ATOM 705 N N . ILE A 1 95 ? 5.895 -6.599 -13.570 1.00 95.62 95 ILE A N 1
ATOM 706 C CA . ILE A 1 95 ? 4.691 -5.768 -13.430 1.00 95.62 95 ILE A CA 1
ATOM 707 C C . ILE A 1 95 ? 4.768 -4.557 -14.361 1.00 95.62 95 ILE A C 1
ATOM 709 O O . ILE A 1 95 ? 3.824 -4.300 -15.110 1.00 95.62 95 ILE A O 1
ATOM 713 N N . ARG A 1 96 ? 5.899 -3.845 -14.363 1.00 93.44 96 ARG A N 1
ATOM 714 C CA . ARG A 1 96 ? 6.124 -2.663 -15.209 1.00 93.44 96 ARG A CA 1
ATOM 715 C C . ARG A 1 96 ? 6.078 -3.004 -16.697 1.00 93.44 96 ARG A C 1
ATOM 717 O O . ARG A 1 96 ? 5.417 -2.303 -17.465 1.00 93.44 96 ARG A O 1
ATOM 724 N N . ALA A 1 97 ? 6.709 -4.103 -17.106 1.00 93.12 97 ALA A N 1
ATOM 725 C CA . ALA A 1 97 ? 6.692 -4.589 -18.483 1.00 93.12 97 ALA A CA 1
ATOM 726 C C . ALA A 1 97 ? 5.270 -4.958 -18.938 1.00 93.12 97 ALA A C 1
ATOM 728 O O . ALA A 1 97 ? 4.864 -4.618 -20.048 1.00 93.12 97 ALA A O 1
ATOM 729 N N . ALA A 1 98 ? 4.456 -5.552 -18.057 1.00 93.25 98 ALA A N 1
ATOM 730 C CA . ALA A 1 98 ? 3.040 -5.816 -18.326 1.00 93.25 98 ALA A CA 1
ATOM 731 C C . ALA A 1 98 ? 2.184 -4.536 -18.454 1.00 93.25 98 ALA A C 1
ATOM 733 O O . ALA A 1 98 ? 1.007 -4.614 -18.818 1.00 93.25 98 ALA A O 1
ATOM 734 N N . ARG A 1 99 ? 2.739 -3.361 -18.138 1.00 91.00 99 ARG A N 1
ATOM 735 C CA . ARG A 1 99 ? 2.159 -2.028 -18.376 1.00 91.00 99 ARG A CA 1
ATOM 736 C C . ARG A 1 99 ? 2.897 -1.279 -19.493 1.00 91.00 99 ARG A C 1
ATOM 738 O O . ARG A 1 99 ? 2.755 -0.075 -19.623 1.00 91.00 99 ARG A O 1
ATOM 745 N N . GLY A 1 100 ? 3.693 -1.971 -20.308 1.00 88.19 100 GLY A N 1
ATOM 746 C CA . GLY A 1 100 ? 4.391 -1.366 -21.442 1.00 88.19 100 GLY A CA 1
ATOM 747 C C . GLY A 1 100 ? 5.540 -0.430 -21.057 1.00 88.19 100 GLY A C 1
ATOM 748 O O . GLY A 1 100 ? 5.989 0.341 -21.901 1.00 88.19 100 GLY A O 1
ATOM 749 N N . SER A 1 101 ? 6.026 -0.482 -19.811 1.00 85.69 101 SER A N 1
ATOM 750 C CA . SER A 1 101 ? 7.235 0.249 -19.431 1.00 85.69 101 SER A CA 1
ATOM 751 C C . SER A 1 101 ? 8.442 -0.286 -20.201 1.00 85.69 101 SER A C 1
ATOM 753 O O . SER A 1 101 ? 8.664 -1.495 -20.259 1.00 85.69 101 SER A O 1
ATOM 755 N N . ALA A 1 102 ? 9.238 0.626 -20.760 1.00 82.31 102 ALA A N 1
ATOM 756 C CA . ALA A 1 102 ? 10.523 0.317 -21.387 1.00 82.31 102 ALA A CA 1
ATOM 757 C C . ALA A 1 102 ? 11.699 0.378 -20.394 1.00 82.31 102 ALA A C 1
ATOM 759 O O . ALA A 1 102 ? 12.848 0.165 -20.781 1.00 82.31 102 ALA A O 1
ATOM 760 N N . ILE A 1 103 ? 11.429 0.703 -19.125 1.00 83.31 103 ILE A N 1
ATOM 761 C CA . ILE A 1 103 ? 12.444 0.720 -18.072 1.00 83.31 103 ILE A CA 1
ATOM 762 C C . ILE A 1 103 ? 12.834 -0.730 -17.770 1.00 83.31 103 ILE A C 1
ATOM 764 O O . ILE A 1 103 ? 11.967 -1.581 -17.571 1.00 83.31 103 ILE A O 1
ATOM 768 N N . GLY A 1 104 ? 14.140 -1.002 -17.758 1.00 86.50 104 GLY A N 1
ATOM 769 C CA . GLY A 1 104 ? 14.680 -2.320 -17.430 1.00 86.50 104 GLY A CA 1
ATOM 770 C C . GLY A 1 104 ? 14.479 -2.708 -15.964 1.00 86.50 104 GLY A C 1
ATOM 771 O O . GLY A 1 104 ? 13.876 -1.978 -15.175 1.00 86.50 104 GLY A O 1
ATOM 772 N N . THR A 1 105 ? 15.014 -3.869 -15.596 1.00 94.56 105 THR A N 1
ATOM 773 C CA . THR A 1 105 ? 15.019 -4.337 -14.208 1.00 94.56 105 THR A CA 1
ATOM 774 C C . THR A 1 105 ? 15.725 -3.314 -13.311 1.00 94.56 105 THR A C 1
ATOM 776 O O . THR A 1 105 ? 16.848 -2.917 -13.641 1.00 94.56 105 THR A O 1
ATOM 779 N N . PRO A 1 106 ? 15.085 -2.844 -12.223 1.00 93.75 106 PRO A N 1
ATOM 780 C CA . PRO A 1 106 ? 15.732 -1.930 -11.292 1.00 93.75 106 PRO A CA 1
ATOM 781 C C . PRO A 1 106 ? 16.923 -2.616 -10.611 1.00 93.75 106 PRO A C 1
ATOM 783 O O . PRO A 1 106 ? 17.012 -3.840 -10.566 1.00 93.75 106 PRO A O 1
ATOM 786 N N . ALA A 1 107 ? 17.845 -1.821 -10.086 1.00 93.75 107 ALA A N 1
ATOM 787 C CA . ALA A 1 107 ? 18.935 -2.304 -9.253 1.00 93.75 107 ALA A CA 1
ATOM 788 C C . ALA A 1 107 ? 18.873 -1.539 -7.937 1.00 93.75 107 ALA A C 1
ATOM 790 O O . ALA A 1 107 ? 18.952 -0.313 -7.954 1.00 93.75 107 ALA A O 1
ATOM 791 N N . TYR A 1 108 ? 18.703 -2.253 -6.829 1.00 94.25 108 TYR A N 1
ATOM 792 C CA . TYR A 1 108 ? 18.574 -1.648 -5.508 1.00 94.25 108 TYR A CA 1
ATOM 793 C C . TYR A 1 108 ? 19.921 -1.673 -4.786 1.00 94.25 108 TYR A C 1
ATOM 795 O O . TYR A 1 108 ? 20.561 -2.721 -4.680 1.00 94.25 108 TYR A O 1
ATOM 803 N N . ALA A 1 109 ? 20.368 -0.520 -4.293 1.00 93.25 109 ALA A N 1
ATOM 804 C CA . ALA A 1 109 ? 21.591 -0.401 -3.509 1.00 93.25 109 ALA A CA 1
ATOM 805 C C . ALA A 1 109 ? 21.418 -0.974 -2.096 1.00 93.25 109 ALA A C 1
ATOM 807 O O . ALA A 1 109 ? 22.367 -1.516 -1.525 1.00 93.25 109 ALA A O 1
ATOM 808 N N . ASP A 1 110 ? 20.211 -0.866 -1.539 1.00 93.69 110 ASP A N 1
ATOM 809 C CA . ASP A 1 110 ? 19.864 -1.372 -0.219 1.00 93.69 110 ASP A CA 1
ATOM 810 C C . ASP A 1 110 ? 18.375 -1.743 -0.097 1.00 93.69 110 ASP A C 1
ATOM 812 O O . ASP A 1 110 ? 17.548 -1.482 -0.977 1.00 93.69 110 ASP A O 1
ATOM 816 N N . LEU A 1 111 ? 18.029 -2.345 1.045 1.00 93.81 111 LEU A N 1
ATOM 817 C CA . LEU A 1 111 ? 16.661 -2.740 1.372 1.00 93.81 111 LEU A CA 1
ATOM 818 C C . LEU A 1 111 ? 15.673 -1.581 1.335 1.00 93.81 111 LEU A C 1
ATOM 820 O O . LEU A 1 111 ? 14.515 -1.764 0.965 1.00 93.81 111 LEU A O 1
ATOM 824 N N . ASN A 1 112 ? 16.094 -0.403 1.785 1.00 94.12 112 ASN A N 1
ATOM 825 C CA . ASN A 1 112 ? 15.203 0.739 1.863 1.00 94.12 112 ASN A CA 1
ATOM 826 C C . ASN A 1 112 ? 14.824 1.204 0.453 1.00 94.12 112 ASN A C 1
ATOM 828 O O . ASN A 1 112 ? 13.648 1.449 0.196 1.00 94.12 112 ASN A O 1
ATOM 832 N N . GLU A 1 113 ? 15.779 1.237 -0.475 1.00 94.25 113 GLU A N 1
ATOM 833 C CA . GLU A 1 113 ? 15.508 1.513 -1.885 1.00 94.25 113 GLU A CA 1
ATOM 834 C C . GLU A 1 113 ? 14.531 0.491 -2.488 1.00 94.25 113 GLU A C 1
ATOM 836 O O . GLU A 1 113 ? 13.528 0.888 -3.090 1.00 94.25 113 GLU A O 1
ATOM 841 N N . ALA A 1 114 ? 14.758 -0.806 -2.248 1.00 94.69 114 ALA A N 1
ATOM 842 C CA . ALA A 1 114 ? 13.867 -1.869 -2.709 1.00 94.69 114 ALA A CA 1
ATOM 843 C C . ALA A 1 114 ? 12.438 -1.695 -2.164 1.00 94.69 114 ALA A C 1
ATOM 845 O O . ALA A 1 114 ? 11.465 -1.679 -2.921 1.00 94.69 114 ALA A O 1
ATOM 846 N N . LEU A 1 115 ? 12.286 -1.502 -0.849 1.00 95.06 115 LEU A N 1
ATOM 847 C CA . LEU A 1 115 ? 10.977 -1.352 -0.209 1.00 95.06 115 LEU A CA 1
ATOM 848 C C . LEU A 1 115 ? 10.247 -0.078 -0.645 1.00 95.06 115 LEU A C 1
ATOM 850 O O . LEU A 1 115 ? 9.024 -0.108 -0.802 1.00 95.06 115 LEU A O 1
ATOM 854 N N . LEU A 1 116 ? 10.965 1.025 -0.871 1.00 92.19 116 LEU A N 1
ATOM 855 C CA . LEU A 1 116 ? 10.385 2.253 -1.415 1.00 92.19 116 LEU A CA 1
ATOM 856 C C . LEU A 1 116 ? 9.889 2.044 -2.848 1.00 92.19 116 LEU A C 1
ATOM 858 O O . LEU A 1 116 ? 8.789 2.496 -3.184 1.00 92.19 116 LEU A O 1
ATOM 862 N N . ASP A 1 117 ? 10.661 1.342 -3.683 1.00 92.88 117 ASP A N 1
ATOM 863 C CA . ASP A 1 117 ? 10.263 1.032 -5.054 1.00 92.88 117 ASP A CA 1
ATOM 864 C C . ASP A 1 117 ? 9.022 0.138 -5.104 1.00 92.88 117 ASP A C 1
ATOM 866 O O . ASP A 1 117 ? 8.038 0.462 -5.776 1.00 92.88 117 ASP A O 1
ATOM 870 N N . ILE A 1 118 ? 9.020 -0.925 -4.300 1.00 95.38 118 ILE A N 1
ATOM 871 C CA . ILE A 1 118 ? 7.899 -1.856 -4.166 1.00 95.38 118 ILE A CA 1
ATOM 872 C C . ILE A 1 118 ? 6.658 -1.137 -3.635 1.00 95.38 118 ILE A C 1
ATOM 874 O O . ILE A 1 118 ? 5.576 -1.280 -4.202 1.00 95.38 118 ILE A O 1
ATOM 878 N N . ALA A 1 119 ? 6.777 -0.318 -2.587 1.00 93.62 119 ALA A N 1
ATOM 879 C CA . ALA A 1 119 ? 5.647 0.426 -2.030 1.00 93.62 119 ALA A CA 1
ATOM 880 C C . ALA A 1 119 ? 5.048 1.422 -3.038 1.00 93.62 119 ALA A C 1
ATOM 882 O O . ALA A 1 119 ? 3.825 1.604 -3.081 1.00 93.62 119 ALA A O 1
ATOM 883 N N . ARG A 1 120 ? 5.887 2.052 -3.869 1.00 90.75 120 ARG A N 1
ATOM 884 C CA . ARG A 1 120 ? 5.431 2.930 -4.953 1.00 90.75 120 ARG A CA 1
ATOM 885 C C . ARG A 1 120 ? 4.695 2.139 -6.024 1.00 90.75 120 ARG A C 1
ATOM 887 O O . ARG A 1 120 ? 3.589 2.522 -6.398 1.00 90.75 120 ARG A O 1
ATOM 894 N N . GLU A 1 121 ? 5.257 1.016 -6.459 1.00 92.88 121 GLU A N 1
ATOM 895 C CA . GLU A 1 121 ? 4.629 0.153 -7.457 1.00 92.88 121 GLU A CA 1
ATOM 896 C C . GLU A 1 121 ? 3.294 -0.406 -6.947 1.00 92.88 121 GLU A C 1
ATOM 898 O O . GLU A 1 121 ? 2.301 -0.365 -7.668 1.00 92.88 121 GLU A O 1
ATOM 903 N N . ARG A 1 122 ? 3.218 -0.813 -5.670 1.00 95.00 122 ARG A N 1
ATOM 904 C CA . ARG A 1 122 ? 1.963 -1.200 -5.005 1.00 95.00 122 ARG A CA 1
ATOM 905 C C . ARG A 1 1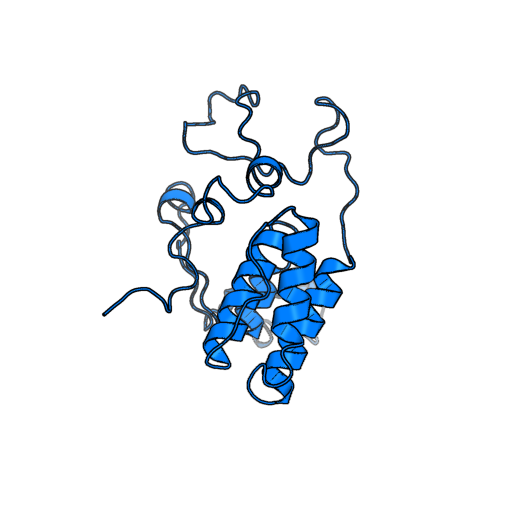22 ? 0.932 -0.078 -5.049 1.00 95.00 122 ARG A C 1
ATOM 907 O O . ARG A 1 122 ? -0.218 -0.337 -5.391 1.00 95.00 122 ARG A O 1
ATOM 914 N N . ARG A 1 123 ? 1.320 1.164 -4.730 1.00 90.56 123 ARG A N 1
ATOM 915 C CA . ARG A 1 123 ? 0.407 2.321 -4.747 1.00 90.56 123 ARG A CA 1
ATOM 916 C C . ARG A 1 123 ? -0.177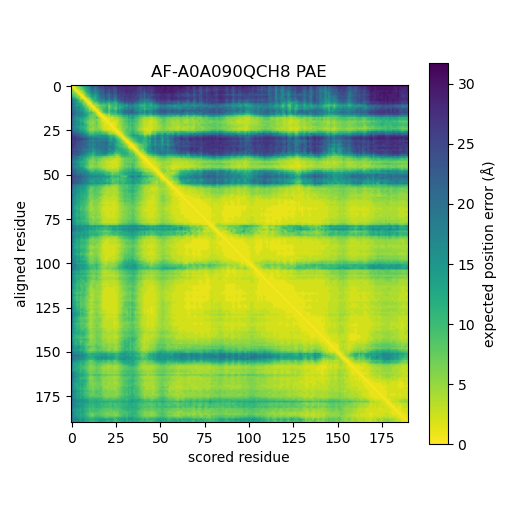 2.565 -6.139 1.00 90.56 123 ARG A C 1
ATOM 918 O O . ARG A 1 123 ? -1.363 2.862 -6.222 1.00 90.56 123 ARG A O 1
ATOM 925 N N . LEU A 1 124 ? 0.629 2.443 -7.194 1.00 89.12 124 LEU A N 1
ATOM 926 C CA . LEU A 1 124 ? 0.188 2.645 -8.579 1.00 89.12 124 LEU A CA 1
ATOM 927 C C . LEU A 1 124 ? -0.669 1.484 -9.072 1.00 89.12 124 LEU A C 1
ATOM 929 O O . LEU A 1 124 ? -1.781 1.669 -9.562 1.00 89.12 124 LEU A O 1
ATOM 933 N N . GLU A 1 125 ? -0.164 0.268 -8.907 1.00 92.69 125 GLU A N 1
ATOM 934 C CA . GLU A 1 125 ? -0.791 -0.930 -9.432 1.00 92.69 125 GLU A CA 1
ATOM 935 C C . GLU A 1 125 ? -2.129 -1.187 -8.728 1.00 92.69 125 GLU A C 1
ATOM 937 O O . GLU A 1 125 ? -3.138 -1.403 -9.401 1.00 92.69 125 GLU A O 1
ATOM 942 N N . LEU A 1 126 ? -2.164 -1.101 -7.393 1.00 93.44 126 LEU A N 1
ATOM 943 C CA . LEU A 1 126 ? -3.321 -1.414 -6.539 1.00 93.44 126 LEU A CA 1
ATOM 944 C C . LEU A 1 126 ? -4.154 -0.180 -6.152 1.00 93.44 126 LEU A C 1
ATOM 946 O O . LEU A 1 126 ? -4.964 -0.230 -5.221 1.00 93.44 126 LEU A O 1
ATOM 950 N N . ALA A 1 127 ? -3.974 0.942 -6.852 1.00 89.88 127 ALA A N 1
ATOM 951 C CA . ALA A 1 127 ? -4.738 2.159 -6.605 1.00 89.88 127 ALA A CA 1
ATOM 952 C C . ALA A 1 127 ? -6.248 1.887 -6.614 1.00 89.88 127 ALA A C 1
ATOM 954 O O . ALA A 1 127 ? -6.754 1.213 -7.512 1.00 89.88 127 ALA A O 1
ATOM 955 N N . TYR A 1 128 ? -6.948 2.413 -5.609 1.00 88.88 128 TYR A N 1
ATOM 956 C CA . TYR A 1 128 ? -8.396 2.271 -5.416 1.00 88.88 128 TYR A CA 1
ATOM 957 C C . TYR A 1 128 ? -8.915 0.841 -5.177 1.00 88.88 128 TYR A C 1
ATOM 959 O O . TYR A 1 128 ? -10.117 0.656 -5.078 1.00 88.88 128 TYR A O 1
ATOM 967 N N . GLU A 1 129 ? -8.042 -0.151 -4.977 1.00 92.25 129 GLU A N 1
ATOM 968 C CA . GLU A 1 129 ? -8.433 -1.546 -4.691 1.00 92.25 129 GLU A CA 1
ATOM 969 C C . GLU A 1 129 ? -8.460 -1.877 -3.183 1.00 92.25 129 GLU A C 1
ATOM 971 O O . GLU A 1 129 ? -8.505 -3.033 -2.792 1.00 92.25 129 GLU A O 1
ATOM 976 N N . GLY A 1 130 ? -8.422 -0.867 -2.306 1.00 92.31 130 GLY A N 1
ATOM 977 C CA . GLY A 1 130 ? -8.557 -1.065 -0.855 1.00 92.31 130 GLY A CA 1
ATOM 978 C C . GLY A 1 130 ? -7.269 -1.409 -0.096 1.00 92.31 130 GLY A C 1
ATOM 979 O O . GLY A 1 130 ? -7.323 -1.606 1.110 1.00 92.31 130 GLY A O 1
ATOM 980 N N . HIS A 1 131 ? -6.097 -1.416 -0.738 1.00 94.69 131 HIS A N 1
ATOM 981 C CA . HIS A 1 131 ? -4.845 -1.827 -0.076 1.00 94.69 131 HIS A CA 1
ATOM 982 C C . HIS A 1 131 ? -4.139 -0.712 0.712 1.00 94.69 131 HIS A C 1
ATOM 984 O O . HIS A 1 131 ? -3.508 -0.981 1.732 1.00 94.69 131 HIS A O 1
ATOM 990 N N . ARG A 1 132 ? -4.223 0.551 0.266 1.00 91.81 132 ARG A N 1
ATOM 991 C CA . ARG A 1 132 ? -3.306 1.623 0.713 1.00 91.81 132 ARG A CA 1
ATOM 992 C C . ARG A 1 132 ? -3.315 1.868 2.224 1.00 91.81 132 ARG A C 1
ATOM 994 O O . ARG A 1 132 ? -2.248 2.038 2.801 1.00 91.81 132 ARG A O 1
ATOM 1001 N N . VAL A 1 133 ? -4.487 1.887 2.858 1.00 90.75 133 VAL A N 1
ATOM 1002 C CA . VAL A 1 133 ? -4.599 2.082 4.316 1.00 90.75 133 VAL A CA 1
ATOM 1003 C C . VAL A 1 133 ? -3.928 0.942 5.081 1.00 90.75 133 VAL A C 1
ATOM 1005 O O . VAL A 1 133 ? -3.204 1.197 6.041 1.00 90.75 133 VAL A O 1
ATOM 1008 N N . TYR A 1 134 ? -4.121 -0.303 4.643 1.00 93.88 134 TYR A N 1
ATOM 1009 C CA . TYR A 1 134 ? -3.527 -1.468 5.295 1.00 93.88 134 TYR A CA 1
ATOM 1010 C C . TYR A 1 134 ? -2.022 -1.547 5.060 1.00 93.88 134 TYR A C 1
ATOM 1012 O O . TYR A 1 134 ? -1.287 -1.872 5.990 1.00 93.88 134 TYR A O 1
ATOM 1020 N N . ASP A 1 135 ? -1.563 -1.194 3.857 1.00 94.88 135 ASP A N 1
ATOM 1021 C CA . ASP A 1 135 ? -0.141 -1.086 3.540 1.00 94.88 135 ASP A CA 1
ATOM 1022 C C . ASP A 1 135 ? 0.549 -0.057 4.438 1.00 94.88 135 ASP A C 1
ATOM 1024 O O . ASP A 1 135 ? 1.538 -0.388 5.078 1.00 94.88 135 ASP A O 1
ATOM 1028 N N . LEU A 1 136 ? -0.014 1.145 4.576 1.00 93.31 136 LEU A N 1
ATOM 1029 C CA . LEU A 1 136 ? 0.529 2.170 5.471 1.00 93.31 136 LEU A CA 1
ATOM 1030 C C . LEU A 1 136 ? 0.540 1.718 6.937 1.00 93.31 136 LEU A C 1
ATOM 1032 O O . LEU A 1 136 ? 1.539 1.895 7.634 1.00 93.31 136 LEU A O 1
ATOM 1036 N N . LYS A 1 137 ? -0.543 1.079 7.398 1.00 93.06 137 LYS A N 1
ATOM 1037 C CA . LYS A 1 137 ? -0.647 0.590 8.778 1.00 93.06 137 LYS A CA 1
ATOM 1038 C C . LYS A 1 137 ? 0.419 -0.461 9.091 1.00 93.06 137 LYS A C 1
ATOM 1040 O O . LYS A 1 137 ? 1.097 -0.365 10.110 1.00 93.06 137 LYS A O 1
ATOM 1045 N N . ARG A 1 138 ? 0.590 -1.462 8.219 1.00 94.88 138 ARG A N 1
ATOM 1046 C CA . ARG A 1 138 ? 1.539 -2.567 8.447 1.00 94.88 138 ARG A CA 1
ATOM 1047 C C . ARG A 1 138 ? 3.003 -2.149 8.283 1.00 94.88 138 ARG A C 1
ATOM 1049 O O . ARG A 1 138 ? 3.869 -2.796 8.860 1.00 94.88 138 ARG A O 1
ATOM 1056 N N . THR A 1 139 ? 3.289 -1.097 7.511 1.00 92.69 139 THR A N 1
ATOM 1057 C CA . THR A 1 139 ? 4.645 -0.538 7.357 1.00 92.69 139 THR A CA 1
ATOM 1058 C C . THR A 1 139 ? 4.933 0.602 8.330 1.00 92.69 139 THR A C 1
ATOM 1060 O O . THR A 1 139 ? 5.947 1.282 8.191 1.00 92.69 139 THR A O 1
ATOM 1063 N N . ASN A 1 140 ? 4.058 0.810 9.318 1.00 92.56 140 ASN A N 1
ATOM 1064 C CA . ASN A 1 140 ? 4.179 1.851 10.331 1.00 92.56 140 ASN A CA 1
ATOM 1065 C C . ASN A 1 140 ? 4.385 3.256 9.722 1.00 92.56 140 ASN A C 1
ATOM 1067 O O . ASN A 1 140 ? 5.287 3.995 10.110 1.00 92.56 140 ASN A O 1
ATOM 1071 N N . THR A 1 141 ? 3.589 3.589 8.706 1.00 91.12 141 THR A N 1
ATOM 1072 C CA . THR A 1 141 ? 3.735 4.802 7.896 1.00 91.12 141 THR A CA 1
ATOM 1073 C C . THR A 1 141 ? 2.527 5.722 8.060 1.00 91.12 141 THR A C 1
ATOM 1075 O O . THR A 1 141 ? 1.381 5.283 7.955 1.00 91.12 141 THR A O 1
ATOM 1078 N N . ASP A 1 142 ? 2.784 7.013 8.266 1.00 91.88 142 ASP A N 1
ATOM 1079 C CA . ASP A 1 142 ? 1.747 8.042 8.349 1.00 91.88 142 ASP A CA 1
ATOM 1080 C C . ASP A 1 142 ? 0.961 8.176 7.035 1.00 91.88 142 ASP A C 1
ATOM 1082 O O . ASP A 1 142 ? 1.486 7.992 5.932 1.00 91.88 142 ASP A O 1
ATOM 1086 N N . ILE A 1 143 ? -0.308 8.571 7.138 1.00 89.19 143 ILE A N 1
ATOM 1087 C CA . ILE A 1 143 ? -1.040 9.094 5.984 1.00 89.19 143 ILE A CA 1
ATOM 1088 C C . ILE A 1 143 ? -0.651 10.558 5.822 1.00 89.19 143 ILE A C 1
ATOM 1090 O O . ILE A 1 143 ? -0.940 11.382 6.690 1.00 89.19 143 ILE A O 1
ATOM 1094 N N . VAL A 1 144 ? -0.061 10.869 4.673 1.00 86.25 144 VAL A N 1
ATOM 1095 C CA . VAL A 1 144 ? 0.197 12.232 4.209 1.00 86.25 144 VAL A CA 1
ATOM 1096 C C . VAL A 1 144 ? -0.583 12.439 2.915 1.00 86.25 144 VAL A C 1
ATOM 1098 O O . VAL A 1 144 ? -0.519 11.590 2.021 1.00 86.25 144 VAL A O 1
ATOM 1101 N N . ARG A 1 145 ? -1.362 13.519 2.835 1.00 80.88 145 ARG A N 1
ATOM 1102 C CA . ARG A 1 145 ? -2.154 13.873 1.646 1.00 80.88 145 ARG A CA 1
ATOM 1103 C C . ARG A 1 145 ? -1.717 15.224 1.106 1.00 80.88 145 ARG A C 1
ATOM 1105 O O . ARG A 1 145 ? -1.194 16.051 1.854 1.00 80.88 145 ARG A O 1
ATOM 1112 N N . ASP A 1 146 ? -1.946 15.429 -0.185 1.00 77.31 146 ASP A N 1
ATOM 1113 C CA . ASP A 1 146 ? -1.751 16.738 -0.790 1.00 77.31 146 ASP A CA 1
ATOM 1114 C C . ASP A 1 146 ? -2.750 17.731 -0.162 1.00 77.31 146 ASP A C 1
ATOM 1116 O O . ASP A 1 146 ? -3.924 17.380 0.002 1.00 77.31 146 ASP A O 1
ATOM 1120 N N . PRO A 1 147 ? -2.335 18.955 0.215 1.00 77.69 147 PRO A N 1
ATOM 1121 C CA . PRO A 1 147 ? -3.249 19.984 0.703 1.00 77.69 147 PRO A CA 1
ATOM 1122 C C . PRO A 1 147 ? -4.463 20.231 -0.205 1.00 77.69 147 PRO A C 1
ATOM 1124 O O . PRO A 1 147 ? -5.540 20.556 0.300 1.00 77.69 147 PRO A O 1
ATOM 1127 N N . ALA A 1 148 ? -4.318 20.053 -1.521 1.00 75.00 148 ALA A N 1
ATOM 1128 C CA . ALA A 1 148 ? -5.421 20.153 -2.470 1.00 75.00 148 ALA A CA 1
ATOM 1129 C C . ALA A 1 148 ? -6.495 19.075 -2.234 1.00 75.00 148 ALA A C 1
ATOM 1131 O O . ALA A 1 148 ? -7.682 19.390 -2.278 1.00 75.00 148 ALA A O 1
ATOM 1132 N N . ASP A 1 149 ? -6.100 17.845 -1.879 1.00 73.31 149 ASP A N 1
ATOM 1133 C CA . ASP A 1 149 ? -7.012 16.710 -1.653 1.00 73.31 149 ASP A CA 1
ATOM 1134 C C . ASP A 1 149 ? -7.881 16.882 -0.391 1.00 73.31 149 ASP A C 1
ATOM 1136 O O . ASP A 1 149 ? -8.894 16.204 -0.215 1.00 73.31 149 ASP A O 1
ATOM 1140 N N . CYS A 1 150 ? -7.468 17.745 0.539 1.00 75.25 150 CYS A N 1
ATOM 1141 C CA . CYS A 1 150 ? -8.132 17.925 1.831 1.00 75.25 150 CYS A CA 1
ATOM 1142 C C . CYS A 1 150 ? -8.739 19.318 2.030 1.00 75.25 150 CYS A C 1
ATOM 1144 O O . CYS A 1 150 ? -9.474 19.515 3.002 1.00 75.25 150 CYS A O 1
ATOM 1146 N N . ALA A 1 151 ? -8.489 20.263 1.117 1.00 74.81 151 ALA A N 1
ATOM 1147 C CA . ALA A 1 151 ? -8.962 21.644 1.222 1.00 74.81 151 ALA A CA 1
ATOM 1148 C C . ALA A 1 151 ? -10.489 21.741 1.390 1.00 74.81 151 ALA A C 1
ATOM 1150 O O . ALA A 1 151 ? -10.980 22.600 2.122 1.00 74.81 151 ALA A O 1
ATOM 1151 N N . ALA A 1 152 ? -11.237 20.830 0.760 1.00 69.75 152 ALA A N 1
ATOM 1152 C CA . ALA A 1 152 ? -12.698 20.820 0.779 1.00 69.75 152 ALA A CA 1
ATOM 1153 C C . ALA A 1 152 ? -13.326 20.063 1.968 1.00 69.75 152 ALA A C 1
ATOM 1155 O O . ALA A 1 152 ? -14.524 20.195 2.201 1.00 69.75 152 ALA A O 1
ATOM 1156 N N . LEU A 1 153 ? -12.562 19.258 2.721 1.00 67.69 153 LEU A N 1
ATOM 1157 C CA . LEU A 1 153 ? -13.149 18.211 3.575 1.00 67.69 153 LEU A CA 1
ATOM 1158 C C . LEU A 1 153 ? -13.319 18.574 5.059 1.00 67.69 153 LEU A C 1
ATOM 1160 O O . LEU A 1 153 ? -13.843 17.759 5.809 1.00 67.69 153 LEU A O 1
ATOM 1164 N N . SER A 1 154 ? -12.896 19.757 5.527 1.00 72.06 154 SER A N 1
ATOM 1165 C CA . SER A 1 154 ? -12.890 20.122 6.969 1.00 72.06 154 SER A CA 1
ATOM 1166 C C . SER A 1 154 ? -12.288 19.042 7.897 1.00 72.06 154 SER A C 1
ATOM 1168 O O . SER A 1 154 ? -12.551 19.014 9.098 1.00 72.06 154 SER A O 1
ATOM 1170 N N . THR A 1 155 ? -11.460 18.152 7.352 1.00 72.12 155 THR A N 1
ATOM 1171 C CA . THR A 1 155 ? -10.799 17.051 8.057 1.00 72.12 155 THR A CA 1
ATOM 1172 C C . THR A 1 155 ? -9.287 17.240 8.026 1.00 72.12 155 THR A C 1
ATOM 1174 O O . THR A 1 155 ? -8.773 17.783 7.045 1.00 72.12 155 THR A O 1
ATOM 1177 N N . PRO A 1 156 ? -8.545 16.743 9.035 1.00 80.62 156 PRO A N 1
ATOM 1178 C CA . PRO A 1 156 ? -7.088 16.726 8.988 1.00 80.62 156 PRO A CA 1
ATOM 1179 C C . PRO A 1 156 ? -6.581 16.062 7.704 1.00 80.62 156 PRO A C 1
ATOM 1181 O O . PRO A 1 156 ? -6.996 14.956 7.360 1.00 80.62 156 PRO A O 1
ATOM 1184 N N . CYS A 1 157 ? -5.674 16.747 7.008 1.00 82.50 157 CYS A N 1
ATOM 1185 C CA . CYS A 1 157 ? -5.066 16.240 5.777 1.00 82.50 157 CYS A CA 1
ATOM 1186 C C . CYS A 1 157 ? -4.224 14.982 6.037 1.00 82.50 157 CYS A C 1
ATOM 1188 O O . CYS A 1 157 ? -4.214 14.041 5.246 1.00 82.50 157 CYS A O 1
ATOM 1190 N N . ASN A 1 158 ? -3.555 14.963 7.191 1.00 88.12 158 ASN A N 1
ATOM 1191 C CA . ASN A 1 158 ? -2.621 13.921 7.585 1.00 88.12 158 ASN A CA 1
ATOM 1192 C C . ASN A 1 158 ? -3.166 13.133 8.779 1.00 88.12 158 ASN A C 1
ATOM 1194 O O . ASN A 1 158 ? -3.873 13.681 9.629 1.00 88.12 158 ASN A O 1
ATOM 1198 N N . LEU A 1 159 ? -2.790 11.859 8.867 1.00 89.31 159 LEU A N 1
ATOM 1199 C CA . LEU A 1 159 ? -3.088 10.997 10.005 1.00 89.31 159 LEU A CA 1
ATOM 1200 C C . LEU A 1 159 ? -1.805 10.295 10.447 1.00 89.31 159 LEU A C 1
ATOM 1202 O O . LEU A 1 159 ? -1.273 9.459 9.716 1.00 89.31 159 LEU A O 1
ATOM 1206 N N . ALA A 1 160 ? -1.327 10.636 11.643 1.00 92.06 160 ALA A N 1
ATOM 1207 C CA . ALA A 1 160 ? -0.174 9.979 12.248 1.00 92.06 160 ALA A CA 1
ATOM 1208 C C . ALA A 1 160 ? -0.480 8.501 12.521 1.00 92.06 160 ALA A C 1
ATOM 1210 O O . ALA A 1 160 ? -1.582 8.172 12.969 1.00 92.06 160 ALA A O 1
ATOM 1211 N N . ILE A 1 161 ? 0.498 7.624 12.309 1.00 91.81 161 ILE A N 1
ATOM 1212 C CA . ILE A 1 161 ? 0.376 6.173 12.480 1.00 91.81 161 ILE A CA 1
ATOM 1213 C C . ILE A 1 161 ? -0.004 5.762 13.905 1.00 91.81 161 ILE A C 1
ATOM 1215 O O . ILE A 1 161 ? -0.674 4.755 14.115 1.00 91.81 161 ILE A O 1
ATOM 1219 N N . SER A 1 162 ? 0.348 6.586 14.892 1.00 91.31 162 SER A N 1
ATOM 1220 C CA . SER A 1 162 ? -0.046 6.417 16.293 1.00 91.31 162 SER A CA 1
ATOM 1221 C C . SER A 1 162 ? -1.529 6.700 16.562 1.00 91.31 162 SER A C 1
ATOM 1223 O O . SER A 1 162 ? -1.999 6.506 17.682 1.00 91.31 162 SER A O 1
ATOM 1225 N N . SER A 1 163 ? -2.288 7.177 15.571 1.00 91.38 163 SER A N 1
ATOM 1226 C CA . SER A 1 163 ? -3.707 7.467 15.741 1.00 91.38 163 SER A CA 1
ATOM 1227 C C . SER A 1 163 ? -4.541 6.190 15.837 1.00 91.38 163 SER A C 1
ATOM 1229 O O . SER A 1 163 ? -4.510 5.341 14.947 1.00 91.38 163 SER A O 1
ATOM 1231 N N . GLY A 1 164 ? -5.413 6.118 16.848 1.00 88.94 164 GLY A N 1
ATOM 1232 C CA . GLY A 1 164 ? -6.412 5.050 16.972 1.00 88.94 164 GLY A CA 1
ATOM 1233 C C . GLY A 1 164 ? -7.382 4.948 15.787 1.00 88.94 164 GLY A C 1
ATOM 1234 O O . GLY A 1 164 ? -7.974 3.898 15.568 1.00 88.94 164 GLY A O 1
ATOM 1235 N N . ARG A 1 165 ? -7.472 5.990 14.944 1.00 89.44 165 ARG A N 1
ATOM 1236 C CA . ARG A 1 165 ? -8.348 6.042 13.758 1.00 89.44 165 ARG A CA 1
ATOM 1237 C C . ARG A 1 165 ? -7.912 5.136 12.600 1.00 89.44 165 ARG A C 1
ATOM 1239 O O . ARG A 1 165 ? -8.628 5.030 11.609 1.00 89.44 165 ARG A O 1
ATOM 1246 N N . PHE A 1 166 ? -6.768 4.458 12.713 1.00 90.38 166 PHE A N 1
ATOM 1247 C CA . PHE A 1 166 ? -6.416 3.332 11.836 1.00 90.38 166 PHE A CA 1
ATOM 1248 C C . PHE A 1 166 ? -7.220 2.055 12.142 1.00 90.38 166 PHE A C 1
ATOM 1250 O O . PHE A 1 166 ? -7.078 1.051 11.434 1.00 90.38 166 PHE A O 1
ATOM 1257 N N . THR A 1 167 ? -8.029 2.055 13.201 1.00 91.81 167 THR A N 1
ATOM 1258 C CA . THR A 1 167 ? -8.944 0.975 13.568 1.00 91.81 167 THR A CA 1
ATOM 1259 C C . THR A 1 167 ? -10.339 1.572 13.751 1.00 91.81 167 THR A C 1
ATOM 1261 O O . THR A 1 167 ? -10.492 2.596 14.407 1.00 91.81 167 THR A O 1
ATOM 1264 N N . LEU A 1 168 ? -11.354 0.960 13.139 1.00 92.94 168 LEU A N 1
ATOM 1265 C CA . LEU A 1 168 ? -12.739 1.411 13.297 1.00 92.94 168 LEU A CA 1
ATOM 1266 C C . LEU A 1 168 ? -13.220 1.179 14.738 1.00 92.94 168 LEU A C 1
ATOM 1268 O O . LEU A 1 168 ? -12.775 0.211 15.360 1.00 92.94 168 LEU A O 1
ATOM 1272 N N . PRO A 1 169 ? -14.127 2.015 15.269 1.00 95.38 169 PRO A N 1
ATOM 1273 C CA . PRO A 1 169 ? -14.728 1.753 16.569 1.00 95.38 169 PRO A CA 1
ATOM 1274 C C . PRO A 1 169 ? -15.550 0.463 16.528 1.00 95.38 169 PRO A C 1
ATOM 1276 O O . PRO A 1 169 ? -16.137 0.116 15.498 1.00 95.38 169 PRO A O 1
ATOM 1279 N N . ILE A 1 170 ? -15.624 -0.223 17.665 1.00 95.75 170 ILE A N 1
ATOM 1280 C CA . ILE A 1 170 ? -16.644 -1.246 17.892 1.00 95.75 170 ILE A CA 1
ATOM 1281 C C . ILE A 1 170 ? -18.006 -0.542 17.771 1.00 95.75 170 ILE A C 1
ATOM 1283 O O . ILE A 1 170 ? -18.185 0.500 18.410 1.00 95.75 170 ILE A O 1
ATOM 1287 N N . PRO A 1 171 ? -18.949 -1.037 16.946 1.00 96.12 171 PRO A N 1
ATOM 1288 C CA . PRO A 1 171 ? -20.245 -0.388 16.800 1.00 96.12 171 PRO A CA 1
ATOM 1289 C C . PRO A 1 171 ? -20.973 -0.309 18.144 1.00 96.12 171 PRO A C 1
ATOM 1291 O O . PRO A 1 171 ? -21.062 -1.313 18.847 1.00 96.12 171 PRO A O 1
ATOM 1294 N N . GLN A 1 172 ? -21.547 0.853 18.474 1.00 95.00 172 GLN A N 1
ATOM 1295 C CA . GLN A 1 172 ? -22.229 1.051 19.761 1.00 95.00 172 GLN A CA 1
ATOM 1296 C C . GLN A 1 172 ? -23.332 0.016 20.000 1.00 95.00 172 GLN A C 1
ATOM 1298 O O . GLN A 1 172 ? -23.495 -0.482 21.104 1.00 95.00 172 GLN A O 1
ATOM 1303 N N . THR A 1 173 ? -24.042 -0.380 18.942 1.00 97.00 173 THR A N 1
ATOM 1304 C CA . THR A 1 173 ? -25.087 -1.405 19.021 1.00 97.00 173 THR A CA 1
ATOM 1305 C C . THR A 1 173 ? -24.564 -2.767 19.476 1.00 97.00 173 THR A C 1
ATOM 1307 O O . THR A 1 173 ? -25.316 -3.514 20.090 1.00 97.00 173 THR A O 1
ATOM 1310 N N . GLU A 1 174 ? -23.302 -3.099 19.190 1.00 95.81 174 GLU A N 1
ATOM 1311 C CA . GLU A 1 174 ? -22.673 -4.340 19.658 1.00 95.81 174 GLU A CA 1
ATOM 1312 C C . GLU A 1 174 ? -22.290 -4.248 21.141 1.00 95.81 174 GLU A C 1
ATOM 1314 O O . GLU A 1 174 ? -22.443 -5.229 21.864 1.00 95.81 174 GLU A O 1
ATOM 1319 N N . ILE A 1 175 ? -21.846 -3.072 21.608 1.00 95.56 175 ILE A N 1
ATOM 1320 C CA . ILE A 1 175 ? -21.556 -2.812 23.030 1.00 95.56 175 ILE A CA 1
ATOM 1321 C C . ILE A 1 175 ? -22.858 -2.857 23.839 1.00 95.56 175 ILE A C 1
ATOM 1323 O O . ILE A 1 175 ? -22.961 -3.590 24.818 1.00 95.56 175 ILE A O 1
ATOM 1327 N N . ASP A 1 176 ? -23.888 -2.142 23.385 1.00 95.56 176 ASP A N 1
ATOM 1328 C CA . ASP A 1 176 ? -25.181 -2.053 24.070 1.00 95.56 176 ASP A CA 1
ATOM 1329 C C . ASP A 1 176 ? -25.898 -3.415 24.152 1.00 95.56 176 ASP A C 1
ATOM 1331 O O . ASP A 1 176 ? -26.635 -3.678 25.104 1.00 95.56 176 ASP A O 1
ATOM 1335 N N . ALA A 1 177 ? -25.706 -4.288 23.154 1.00 96.56 177 ALA A N 1
ATOM 1336 C CA . ALA A 1 177 ? -26.346 -5.603 23.091 1.00 96.56 177 ALA A CA 1
ATOM 1337 C C . ALA A 1 177 ? -25.583 -6.711 23.839 1.00 96.56 177 ALA A C 1
ATOM 1339 O O . ALA A 1 177 ? -26.176 -7.751 24.148 1.00 96.56 177 ALA A O 1
ATOM 1340 N N . ASN A 1 178 ? -24.287 -6.533 24.115 1.00 95.75 178 ASN A N 1
ATOM 1341 C CA . ASN A 1 178 ? -23.426 -7.579 24.660 1.00 95.75 178 ASN A CA 1
ATOM 1342 C C . ASN A 1 178 ? -22.871 -7.217 26.042 1.00 95.75 178 ASN A C 1
ATOM 1344 O O . ASN A 1 178 ? -21.872 -6.521 26.162 1.00 95.75 178 ASN A O 1
ATOM 1348 N N . ASN A 1 179 ? -23.423 -7.830 27.092 1.00 94.12 179 ASN A N 1
ATOM 1349 C CA . ASN A 1 179 ? -22.989 -7.615 28.480 1.00 94.12 179 ASN A CA 1
ATOM 1350 C C . ASN A 1 179 ? -21.517 -7.993 28.775 1.00 94.12 179 ASN A C 1
ATOM 1352 O O . ASN A 1 179 ? -21.040 -7.718 29.877 1.00 94.12 179 ASN A O 1
ATOM 1356 N N . ALA A 1 180 ? -20.821 -8.675 27.857 1.00 96.19 180 ALA A N 1
ATOM 1357 C CA . ALA A 1 180 ? -19.406 -9.026 27.991 1.00 96.19 180 ALA A CA 1
ATOM 1358 C C . ALA A 1 180 ? -18.447 -7.995 27.370 1.00 96.19 180 ALA A C 1
ATOM 1360 O O . ALA A 1 180 ? -17.246 -8.112 27.595 1.00 96.19 180 ALA A O 1
ATOM 1361 N N . ILE A 1 181 ? -18.954 -7.032 26.593 1.00 93.88 181 ILE A N 1
ATOM 1362 C CA . ILE A 1 181 ? -18.172 -5.943 26.000 1.00 93.88 181 ILE A CA 1
ATOM 1363 C C . ILE A 1 181 ? -18.624 -4.645 26.661 1.00 93.88 181 ILE A C 1
ATOM 1365 O O . ILE A 1 181 ? -19.816 -4.372 26.768 1.00 93.88 181 ILE A O 1
ATOM 1369 N N . GLN A 1 182 ? -17.675 -3.852 27.133 1.00 93.62 182 GLN A N 1
ATOM 1370 C CA . GLN A 1 182 ? -17.933 -2.584 27.801 1.00 93.62 182 GLN A CA 1
ATOM 1371 C C . GLN A 1 182 ? -17.322 -1.429 27.015 1.00 93.62 182 GLN A C 1
ATOM 1373 O O . GLN A 1 182 ? -16.448 -1.618 26.174 1.00 93.62 182 GLN A O 1
ATOM 1378 N N . GLU A 1 183 ? -17.730 -0.205 27.342 1.00 92.75 183 GLU A N 1
ATOM 1379 C CA . GLU A 1 183 ? -17.156 1.003 26.736 1.00 92.75 183 GLU A CA 1
ATOM 1380 C C . GLU A 1 183 ? -15.633 1.087 26.941 1.00 92.75 183 GLU A C 1
ATOM 1382 O O . GLU A 1 183 ? -14.902 1.585 26.095 1.00 92.75 183 GLU A O 1
ATOM 1387 N N . SER A 1 184 ? -15.116 0.530 28.041 1.00 94.00 184 SER A N 1
ATOM 1388 C CA . SER A 1 184 ? -13.673 0.446 28.291 1.00 94.00 184 SER A CA 1
ATOM 1389 C C . SER A 1 184 ? -12.923 -0.502 27.352 1.00 94.00 184 SER A C 1
ATOM 1391 O O . SER A 1 184 ? -11.700 -0.410 27.273 1.00 94.00 184 SER A O 1
ATOM 1393 N N . ASP A 1 185 ? -13.628 -1.408 26.669 1.00 94.38 185 ASP A N 1
ATOM 1394 C CA . ASP A 1 185 ? -13.055 -2.327 25.677 1.00 94.38 185 ASP A CA 1
ATOM 1395 C C . ASP A 1 185 ? -12.979 -1.694 24.276 1.00 94.38 185 ASP A C 1
ATOM 1397 O O . ASP A 1 185 ? -12.504 -2.324 23.327 1.00 94.38 185 ASP A O 1
ATOM 1401 N N . GLN A 1 186 ? -13.443 -0.450 24.131 1.00 94.44 186 GLN A N 1
ATOM 1402 C CA . GLN A 1 186 ? -13.388 0.297 22.885 1.00 94.44 186 GLN A CA 1
ATOM 1403 C C . GLN A 1 186 ? -11.939 0.541 22.429 1.00 94.44 186 GLN A C 1
ATOM 1405 O O . GLN A 1 186 ? -10.997 0.658 23.220 1.00 94.44 186 GLN A O 1
ATOM 1410 N N . ASN A 1 187 ? -11.754 0.651 21.110 1.00 92.50 187 ASN A N 1
ATOM 1411 C CA . ASN A 1 187 ? -10.468 1.022 20.537 1.00 92.50 187 ASN A CA 1
ATOM 1412 C C . ASN A 1 187 ? -10.014 2.399 21.056 1.00 92.50 187 ASN A C 1
ATOM 1414 O O . ASN A 1 187 ? -10.814 3.336 21.070 1.00 92.50 187 ASN A O 1
ATOM 1418 N N . PRO A 1 188 ? -8.727 2.573 21.418 1.00 88.50 188 PRO A N 1
ATOM 1419 C CA . PRO A 1 188 ? -8.238 3.835 21.962 1.00 88.50 188 PRO A CA 1
ATOM 1420 C C . PRO A 1 188 ? -8.573 5.042 21.076 1.00 88.50 188 PRO A C 1
ATOM 1422 O O . PRO A 1 188 ? -8.241 5.065 19.890 1.00 88.50 188 PRO A O 1
ATOM 1425 N N . GLY A 1 189 ? -9.161 6.081 21.674 1.00 83.06 189 GLY A N 1
ATOM 1426 C CA . GLY A 1 189 ? -9.494 7.333 20.988 1.00 83.06 189 GLY A CA 1
ATOM 1427 C C . GLY A 1 189 ? -10.925 7.433 20.451 1.00 83.06 189 GLY A C 1
ATOM 1428 O O . GLY A 1 189 ? -11.200 8.391 19.722 1.00 83.06 189 GLY A O 1
ATOM 1429 N N . TYR A 1 190 ? -11.794 6.489 20.815 1.00 84.44 190 TYR A N 1
ATOM 1430 C CA . TYR A 1 190 ? -13.245 6.547 20.646 1.00 84.44 190 TYR A CA 1
ATOM 1431 C C . TYR A 1 190 ? -13.942 6.588 22.003 1.00 84.44 190 TYR A C 1
ATOM 1433 O O . TYR A 1 190 ? -13.326 6.098 22.979 1.00 84.44 190 TYR A O 1
#

Foldseek 3Di:
DDDPPALDLDDLPPPDPPQLCVCQQWPPPPPPPPPPDDPPDTDGNPQQDPDPVPGNPGDAPLDDDLVVLLVVLLCCCVVVQHVPVLSSQVSLQVLSVVRVDPDHRDDDPGSVSSVSSSLNSCCSVCPPNPCNLVVCLVVQHKQAAHCVVCVPPPDDRIGHSPDLVSDDWDDVVCQVVDPVHHPVNIGPPD

pLDDT: mean 81.59, std 17.58, range [26.66, 98.19]

Secondary structure (DSSP, 8-state):
--STTSS-SS-GGGS-TTSTTHHHHB---TT---TT--TT---BGGG--SSGGGTT-----S--HHHHHHHHHHHHHHHTTS-TTSHHHHHHHHHHHTTT--------SSHHHHHHHHHHHHHHHTTTTT-HHHHHHHTT--B---HHHHTTSSS-S-B-TT-GGGSPPPPHHHHHH-TT--GGGSPTT-

Sequence (190 aa):
MSDDLVFGTGGILASSNADVRFPLLLDFETDITDPAVSGNDFPVGKYVGRSRANQALHDHKILRTSEMFLIRAEANAKLDGNDTDGDAAADIALIRAARGSAIGTPAYADLNEALLDIARERRLELAYEGHRVYDLKRTNTDIVRDPADCAALSTPCNLAISSGRFTLPIPQTEIDANNAIQESDQNPGY

Organism: Nonlabens ulvanivorans (NCBI:txid906888)